Protein AF-A0A6B2QU53-F1 (afdb_monomer)

Organism: Acinetobacter baumannii (NCBI:txid470)

Nearest PDB structures (foldseek):
  7e17-assembly1_A  TM=1.920E-01  e=4.578E+00  Homo sapiens

Sequence (243 aa):
MIKIIYKQDPLSEDKTIEHAETLGQWLTSKYDHMPEHVRIFHTISNMDHAEISFANEVTPKNAYELKQLDFLPGTFIVIENPKGIDPITLAWIAVASIVMGVAVALLMPVPSITQTNQNNNQSSSANNELSNRENKTRVNGRIADIYGAAHDTPDLITVPYKVYENNVEVEHVVGCIGRGHYKINGAYDGETNIVDIAGASVEVFRPGVDIVSGEPYFSLGTEITTPPLTVQHQTSVNGQVLR

Radius of gyration: 40.59 Å; Cα contacts (8 Å, |Δi|>4): 287; chains: 1; bounding box: 73×46×100 Å

Mean predicted aligned error: 19.65 Å

Solvent-accessible surface area (backbone atoms only — not comparable to full-atom values): 15893 Å² total; per-residue (Å²): 114,33,43,35,42,38,24,59,37,92,84,51,88,66,68,48,80,46,75,35,79,34,59,52,60,52,49,60,74,76,35,98,62,89,58,91,55,52,46,31,32,55,40,78,55,86,58,96,78,70,85,86,46,85,90,32,55,64,58,60,89,46,77,66,52,38,58,58,52,49,74,60,76,38,26,36,36,40,31,40,47,72,78,71,76,51,68,68,60,50,49,50,52,55,50,51,52,52,53,51,53,50,49,50,66,71,70,46,83,73,77,81,71,72,81,67,85,74,66,87,62,85,83,62,56,54,88,72,47,94,64,84,70,53,95,58,62,55,86,95,50,88,74,47,78,81,81,85,90,78,93,80,81,49,49,31,73,39,66,68,47,75,48,73,57,93,90,38,83,43,77,50,79,53,61,44,79,45,66,71,90,80,86,84,88,78,61,59,61,88,91,43,48,35,86,78,39,89,91,39,58,50,74,42,65,54,83,92,52,52,90,78,84,46,76,60,82,44,74,46,66,63,88,82,87,74,68,92,66,86,70,76,92,75,76,87,76,77,85,72,76,90,126

pLDDT: mean 77.94, std 15.05, range [37.75, 96.31]

Foldseek 3Di:
DEWEWEEQAPPDPDTDIDDDLFPLVVCVVPDVDDDPQKWKFDDQDQDPDDDDDPVGTQRDPDPVSRVVRRPDHYYMYIYRYPDDQDVVNVVVVVVVVVVVVVCCVVPDDDPPPPPPVPPPPLPDDLCRDPPDSDQDANVVHAFDDDDDDDDFDFRFPADWDWDQDPNDIDIDTDGHRGPADDDDPADADPPHGQQVDPPGKDFACGPPADPQPGHGPDMHDDDDNDDDDHDDDDPPPDPDDPD

Secondary structure (DSSP, 8-state):
-EEEEEESSTT-S--EEEEES-HHHHHHHH-SS--TTEEEEEES---SS----GGGB---SSHHHHHHHTT--SEEEEEEPPPPPPHHHHHHHHHHHHHHHHHHHHHS-------------TTS-GGG-SS-------TTPPPP---SS----PEESS--EEEEETTEEEEE--EE--SS-------EETTEEGGGSTT--EEE--TT--TTTSPPSEEESS---SPP--------S------

Structure (mmCIF, N/CA/C/O backbone):
data_AF-A0A6B2QU53-F1
#
_entry.id   AF-A0A6B2QU53-F1
#
loop_
_atom_site.group_PDB
_atom_site.id
_atom_site.type_symbol
_atom_site.label_atom_id
_atom_site.label_alt_id
_atom_site.label_comp_id
_atom_site.label_asym_id
_atom_site.label_entity_id
_atom_site.label_seq_id
_atom_site.pdbx_PDB_ins_code
_atom_site.Cartn_x
_atom_site.Cartn_y
_atom_site.Cartn_z
_atom_site.occupancy
_atom_site.B_iso_or_equiv
_atom_site.auth_seq_id
_atom_site.auth_comp_id
_atom_site.auth_asym_id
_atom_site.auth_atom_id
_atom_site.pdbx_PDB_model_num
ATOM 1 N N . MET A 1 1 ? 32.072 19.126 -66.327 1.00 77.12 1 MET A N 1
ATOM 2 C CA . MET A 1 1 ? 31.981 19.418 -64.885 1.00 77.12 1 MET A CA 1
ATOM 3 C C . MET A 1 1 ? 31.252 18.273 -64.221 1.00 77.12 1 MET A C 1
ATOM 5 O O . MET A 1 1 ? 30.188 17.894 -64.701 1.00 77.12 1 MET A O 1
ATOM 9 N N . ILE A 1 2 ? 31.862 17.700 -63.191 1.00 85.38 2 ILE A N 1
ATOM 10 C CA . ILE A 1 2 ? 31.278 16.660 -62.344 1.00 85.38 2 ILE A CA 1
ATOM 11 C C . ILE A 1 2 ? 30.509 17.303 -61.189 1.00 85.38 2 ILE A C 1
ATOM 13 O O . ILE A 1 2 ? 30.809 18.430 -60.784 1.00 85.38 2 ILE A O 1
ATOM 17 N N . LYS A 1 3 ? 29.530 16.575 -60.653 1.00 88.12 3 LYS A N 1
ATOM 18 C CA . LYS A 1 3 ? 28.777 16.976 -59.463 1.00 88.12 3 LYS A CA 1
ATOM 19 C C . LYS A 1 3 ? 29.378 16.299 -58.235 1.00 88.12 3 LYS A C 1
ATOM 21 O O . LYS A 1 3 ? 29.646 15.101 -58.269 1.00 88.12 3 LYS A O 1
ATOM 26 N N . ILE A 1 4 ? 29.563 17.048 -57.155 1.00 88.00 4 ILE A N 1
ATOM 27 C CA . ILE A 1 4 ? 30.101 16.544 -55.891 1.00 88.00 4 ILE A CA 1
ATOM 28 C C . ILE A 1 4 ? 29.075 16.799 -54.791 1.00 88.00 4 ILE A C 1
ATOM 30 O O . ILE A 1 4 ? 28.657 17.932 -54.576 1.00 88.00 4 ILE A O 1
ATOM 34 N N . ILE A 1 5 ? 28.655 15.740 -54.103 1.00 87.62 5 ILE A N 1
ATOM 35 C CA . ILE A 1 5 ? 27.792 15.804 -52.924 1.00 87.62 5 ILE A CA 1
ATOM 36 C C . ILE A 1 5 ? 28.674 15.561 -51.702 1.00 87.62 5 ILE A C 1
ATOM 38 O O . ILE A 1 5 ? 29.143 14.448 -51.483 1.00 87.62 5 ILE A O 1
ATOM 42 N N . TYR A 1 6 ? 28.905 16.599 -50.910 1.00 86.75 6 TYR A N 1
ATOM 43 C CA . TYR A 1 6 ? 29.713 16.538 -49.699 1.00 86.75 6 TYR A CA 1
ATOM 44 C C . TYR A 1 6 ? 28.832 16.393 -48.453 1.00 86.75 6 TYR A C 1
ATOM 46 O O . TYR A 1 6 ? 27.878 17.156 -48.277 1.00 86.75 6 TYR A O 1
ATOM 54 N N . LYS A 1 7 ? 29.164 15.430 -47.583 1.00 84.44 7 LYS A N 1
ATOM 55 C CA . LYS A 1 7 ? 28.469 15.152 -46.315 1.00 84.44 7 LYS A CA 1
ATOM 56 C C . LYS A 1 7 ? 29.469 14.952 -45.170 1.00 84.44 7 LYS A C 1
ATOM 58 O O . LYS A 1 7 ? 30.498 14.310 -45.358 1.00 84.44 7 LYS A O 1
ATOM 63 N N . GLN A 1 8 ? 29.134 15.449 -43.979 1.00 79.31 8 GLN A N 1
ATOM 64 C CA . GLN A 1 8 ? 29.905 15.214 -42.740 1.00 79.31 8 GLN A CA 1
ATOM 65 C C . GLN A 1 8 ? 29.523 13.906 -42.023 1.00 79.31 8 GLN A C 1
ATOM 67 O O . GLN A 1 8 ? 30.196 13.462 -41.103 1.00 79.31 8 GLN A O 1
ATOM 72 N N . ASP A 1 9 ? 28.407 13.294 -42.410 1.00 73.62 9 ASP A N 1
ATOM 73 C CA . ASP A 1 9 ? 27.936 12.029 -41.851 1.00 73.62 9 ASP A CA 1
ATOM 74 C C . ASP A 1 9 ? 27.126 11.309 -42.945 1.00 73.62 9 ASP A C 1
ATOM 76 O O . ASP A 1 9 ? 26.314 11.957 -43.625 1.00 73.62 9 ASP A O 1
ATOM 80 N N . PRO A 1 10 ? 27.332 9.995 -43.170 1.00 67.94 10 PRO A N 1
ATOM 81 C CA . PRO A 1 10 ? 26.535 9.224 -44.123 1.00 67.94 10 PRO A CA 1
ATOM 82 C C . PRO A 1 10 ? 25.020 9.326 -43.881 1.00 67.94 10 PRO A C 1
ATOM 84 O O . PRO A 1 10 ? 24.263 9.343 -44.856 1.00 67.94 10 PRO A O 1
ATOM 87 N N . LEU A 1 11 ? 24.585 9.458 -42.626 1.00 70.56 11 LEU A N 1
ATOM 88 C CA . LEU A 1 11 ? 23.183 9.530 -42.209 1.00 70.56 11 LEU A CA 1
ATOM 89 C C . LEU A 1 11 ? 22.641 10.961 -42.094 1.00 70.56 11 LEU A C 1
ATOM 91 O O . LEU A 1 11 ? 21.429 11.122 -41.983 1.00 70.56 11 LEU A O 1
ATOM 95 N N . SER A 1 12 ? 23.493 11.991 -42.151 1.00 68.31 12 SER A N 1
ATOM 96 C CA . SER A 1 12 ? 23.020 13.379 -42.061 1.00 68.31 12 SER A CA 1
ATOM 97 C C . SER A 1 12 ? 22.170 13.760 -43.277 1.00 68.31 12 SER A C 1
ATOM 99 O O . SER A 1 12 ? 22.469 13.372 -44.410 1.00 68.31 12 SER A O 1
ATOM 101 N N . GLU A 1 13 ? 21.098 14.517 -43.055 1.00 71.50 13 GLU A N 1
ATOM 102 C CA . GLU A 1 13 ? 20.295 15.103 -44.134 1.00 71.50 13 GLU A CA 1
ATOM 103 C C . GLU A 1 13 ? 21.000 16.310 -44.774 1.00 71.50 13 GLU A C 1
ATOM 105 O O . GLU A 1 13 ? 20.767 16.613 -45.949 1.00 71.50 13 GLU A O 1
ATOM 110 N N . ASP A 1 14 ? 21.928 16.933 -44.042 1.00 78.56 14 ASP A N 1
ATOM 111 C CA . ASP A 1 14 ? 22.695 18.081 -44.504 1.00 78.56 14 ASP A CA 1
ATOM 112 C C . ASP A 1 14 ? 23.741 17.656 -45.541 1.00 78.56 14 ASP A C 1
ATOM 114 O O . ASP A 1 14 ? 24.600 16.796 -45.307 1.00 78.56 14 ASP A O 1
ATOM 118 N N . LYS A 1 15 ? 23.672 18.284 -46.718 1.00 81.69 15 LYS A N 1
ATOM 119 C CA . LYS A 1 15 ? 24.597 18.055 -47.831 1.00 81.69 15 LYS A CA 1
ATOM 120 C C . LYS A 1 15 ? 24.942 19.358 -48.534 1.00 81.69 15 LYS A C 1
ATOM 122 O O . LYS A 1 15 ? 24.072 20.191 -48.782 1.00 81.69 15 LYS A O 1
ATOM 127 N N . THR A 1 16 ? 26.199 19.482 -48.935 1.00 86.56 16 THR A N 1
ATOM 128 C CA . THR A 1 16 ? 26.659 20.567 -49.805 1.00 86.56 16 THR A CA 1
ATOM 129 C C . THR A 1 16 ? 26.848 20.016 -51.209 1.00 86.56 16 THR A C 1
ATOM 131 O O . THR A 1 16 ? 27.461 18.964 -51.383 1.00 86.56 16 THR A O 1
ATOM 134 N N . ILE A 1 17 ? 26.308 20.702 -52.215 1.00 86.81 17 ILE A N 1
ATOM 135 C CA . ILE A 1 17 ? 26.467 20.315 -53.619 1.00 86.81 17 ILE A CA 1
ATOM 136 C C . ILE A 1 17 ? 27.442 21.286 -54.280 1.00 86.81 17 ILE A C 1
ATOM 138 O O . ILE A 1 17 ? 27.180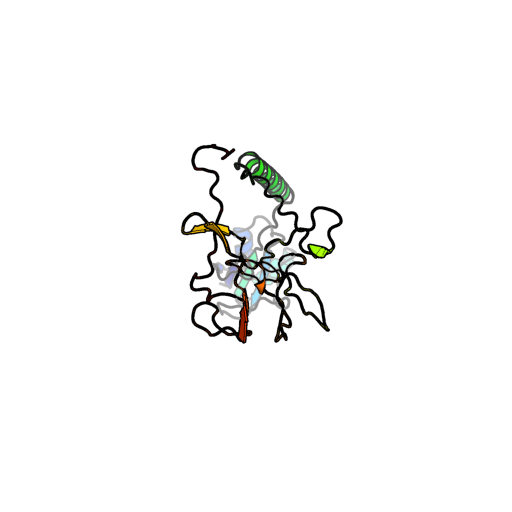 22.483 -54.357 1.00 86.81 17 ILE A O 1
ATOM 142 N N . GLU A 1 18 ? 28.546 20.754 -54.786 1.00 89.25 18 GLU A N 1
ATOM 143 C CA . GLU A 1 18 ? 29.626 21.495 -55.434 1.00 89.25 18 GLU A CA 1
ATOM 144 C C . GLU A 1 18 ? 29.858 20.956 -56.851 1.00 89.25 18 GLU A C 1
ATOM 146 O O . GLU A 1 18 ? 29.410 19.862 -57.199 1.00 89.25 18 GLU A O 1
ATOM 151 N N . HIS A 1 19 ? 30.486 21.755 -57.711 1.00 88.19 19 HIS A N 1
ATOM 152 C CA . HIS A 1 19 ? 30.777 21.384 -59.097 1.00 88.19 19 HIS A CA 1
ATOM 153 C C . HIS A 1 19 ? 32.260 21.622 -59.366 1.00 88.19 19 HIS A C 1
ATOM 155 O O . HIS A 1 19 ? 32.789 22.675 -59.016 1.00 88.19 19 HIS A O 1
ATOM 161 N N . ALA A 1 20 ? 32.919 20.649 -59.989 1.00 86.69 20 ALA A N 1
ATOM 162 C CA . ALA A 1 20 ? 34.350 20.708 -60.281 1.00 86.69 20 ALA A CA 1
ATOM 163 C C . ALA A 1 20 ? 34.651 20.202 -61.696 1.00 86.69 20 ALA A C 1
ATOM 165 O O . ALA A 1 20 ? 33.832 19.513 -62.316 1.00 86.69 20 ALA A O 1
ATOM 166 N N . GLU A 1 21 ? 35.822 20.544 -62.233 1.00 86.38 21 GLU A N 1
ATOM 167 C CA . GLU A 1 21 ? 36.291 19.969 -63.499 1.00 86.38 21 GLU A CA 1
ATOM 168 C C . GLU A 1 21 ? 36.684 18.505 -63.310 1.00 86.38 21 GLU A C 1
ATOM 170 O O . GLU A 1 21 ? 36.212 17.655 -64.066 1.00 86.38 21 GLU A O 1
ATOM 175 N N . THR A 1 22 ? 37.454 18.215 -62.257 1.00 86.81 22 THR A N 1
ATOM 176 C CA . THR A 1 22 ? 37.848 16.860 -61.862 1.00 86.81 22 THR A CA 1
ATOM 177 C C . THR A 1 22 ? 37.744 16.654 -60.351 1.00 86.81 22 THR A C 1
ATOM 179 O O . THR A 1 22 ? 37.766 17.612 -59.570 1.00 86.81 22 THR A O 1
ATOM 182 N N . LEU A 1 23 ? 37.627 15.392 -59.922 1.00 85.25 23 LEU A N 1
ATOM 183 C CA . LEU A 1 23 ? 37.576 15.051 -58.499 1.00 85.25 23 LEU A CA 1
ATOM 184 C C . LEU A 1 23 ? 38.929 15.322 -57.835 1.00 85.25 23 LEU A C 1
ATOM 186 O O . LEU A 1 23 ? 38.967 15.833 -56.717 1.00 85.25 23 LEU A O 1
ATOM 190 N N . GLY A 1 24 ? 40.032 15.023 -58.531 1.00 83.88 24 GLY A N 1
ATOM 191 C CA . GLY A 1 24 ? 41.381 15.284 -58.043 1.00 83.88 24 GLY A CA 1
ATOM 192 C C . GLY A 1 24 ? 41.611 16.752 -57.708 1.00 83.88 24 GLY A C 1
ATOM 193 O O . GLY A 1 24 ? 42.064 17.058 -56.608 1.00 83.88 24 GLY A O 1
ATOM 194 N N . GLN A 1 25 ? 41.222 17.669 -58.600 1.00 85.88 25 GLN A N 1
ATOM 195 C CA . GLN A 1 25 ? 41.356 19.106 -58.351 1.00 85.88 25 GLN A CA 1
ATOM 196 C C . GLN A 1 25 ? 40.559 19.542 -57.117 1.00 85.88 25 GLN A C 1
ATOM 198 O O . GLN A 1 25 ? 41.063 20.303 -56.292 1.00 85.88 25 GLN A O 1
ATOM 203 N N . TRP A 1 26 ? 39.328 19.043 -56.977 1.00 89.38 26 TRP A N 1
ATOM 204 C CA . TRP A 1 26 ? 38.481 19.363 -55.833 1.00 89.38 26 TRP A CA 1
ATOM 205 C C . TRP A 1 26 ? 39.090 18.864 -54.516 1.00 89.38 26 TRP A C 1
ATOM 207 O O . TRP A 1 26 ? 39.213 19.636 -53.566 1.00 89.38 26 TRP A O 1
ATOM 217 N N . LEU A 1 27 ? 39.559 17.613 -54.471 1.00 85.69 27 LEU A N 1
ATOM 218 C CA . LEU A 1 27 ? 40.203 17.043 -53.284 1.00 85.69 27 LEU A CA 1
ATOM 219 C C . LEU A 1 27 ? 41.477 17.802 -52.899 1.00 85.69 27 LEU A C 1
ATOM 221 O O . LEU A 1 27 ? 41.638 18.147 -51.732 1.00 85.69 27 LEU A O 1
ATOM 225 N N . THR A 1 28 ? 42.342 18.120 -53.868 1.00 83.56 28 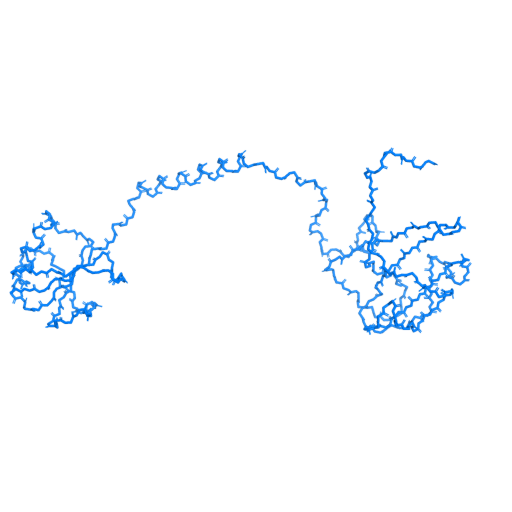THR A N 1
ATOM 226 C CA . THR A 1 28 ? 43.579 18.884 -53.627 1.00 83.56 28 THR A CA 1
ATOM 227 C C . THR A 1 28 ? 43.303 20.320 -53.186 1.00 83.56 28 THR A C 1
ATOM 229 O O . THR A 1 28 ? 44.113 20.902 -52.474 1.00 83.56 28 THR A O 1
ATOM 232 N N . SER A 1 29 ? 42.160 20.903 -53.562 1.00 86.31 29 SER A N 1
ATOM 233 C CA . SER A 1 29 ? 41.773 22.230 -53.067 1.00 86.31 29 SER A CA 1
ATOM 234 C C . SER A 1 29 ? 41.330 22.226 -51.599 1.00 86.31 29 SER A C 1
ATOM 236 O O . SER A 1 29 ? 41.419 23.255 -50.933 1.00 86.31 29 SER A O 1
ATOM 238 N N . LYS A 1 30 ? 40.846 21.079 -51.099 1.00 84.31 30 LYS A N 1
ATOM 239 C CA . LYS A 1 30 ? 40.224 20.949 -49.775 1.00 84.31 30 LYS A CA 1
ATOM 240 C C . LYS A 1 30 ? 41.137 20.312 -48.729 1.00 84.31 30 LYS A C 1
ATOM 242 O O . LYS A 1 30 ? 41.006 20.623 -47.547 1.00 84.31 30 LYS A O 1
ATOM 247 N N . TYR A 1 31 ? 42.048 19.436 -49.147 1.00 82.56 31 TYR A N 1
ATOM 248 C CA . TYR A 1 31 ? 42.921 18.687 -48.252 1.00 82.56 31 TYR A CA 1
ATOM 249 C C . TYR A 1 31 ? 44.372 18.707 -48.744 1.00 82.56 31 TYR A C 1
ATOM 251 O O . TYR A 1 31 ? 44.644 18.390 -49.901 1.00 82.56 31 TYR A O 1
ATOM 259 N N . ASP A 1 32 ? 45.311 18.988 -47.835 1.00 80.12 32 ASP A N 1
ATOM 260 C CA . ASP A 1 32 ? 46.752 18.895 -48.119 1.00 80.12 32 ASP A CA 1
ATOM 261 C C . ASP A 1 32 ? 47.192 17.440 -48.373 1.00 80.12 32 ASP A C 1
ATOM 263 O O . ASP A 1 32 ? 48.104 17.179 -49.154 1.00 80.12 32 ASP A O 1
ATOM 267 N N . HIS A 1 33 ? 46.536 16.485 -47.704 1.00 78.56 33 HIS A N 1
ATOM 268 C CA . HIS A 1 33 ? 46.718 15.038 -47.848 1.00 78.56 33 HIS A CA 1
ATOM 269 C C . HIS A 1 33 ? 45.365 14.336 -47.688 1.00 78.56 33 HIS A C 1
ATOM 271 O O . HIS A 1 33 ? 44.500 14.833 -46.969 1.00 78.56 33 HIS A O 1
ATOM 277 N N . MET A 1 34 ? 45.186 13.171 -48.319 1.00 77.12 34 MET A N 1
ATOM 278 C CA . MET A 1 34 ? 43.933 12.412 -48.240 1.00 77.12 34 MET A CA 1
ATOM 279 C C . MET A 1 34 ? 43.639 11.997 -46.786 1.00 77.12 34 MET A C 1
ATOM 281 O O . MET A 1 34 ? 44.439 11.255 -46.210 1.00 77.12 34 MET A O 1
ATOM 285 N N . PRO A 1 35 ? 42.524 12.441 -46.178 1.00 78.00 35 PRO A N 1
ATOM 286 C CA . PRO A 1 35 ? 42.205 12.060 -44.808 1.00 78.00 35 PRO A CA 1
ATOM 287 C C . PRO A 1 35 ? 41.739 10.600 -44.728 1.00 78.00 35 PRO A C 1
ATOM 289 O O . PRO A 1 35 ? 40.936 10.159 -45.547 1.00 78.00 35 PRO A O 1
ATOM 292 N N . GLU A 1 36 ? 42.185 9.860 -43.707 1.00 78.38 36 GLU A N 1
ATOM 293 C CA . GLU A 1 36 ? 41.834 8.437 -43.517 1.00 78.38 36 GLU A CA 1
ATOM 294 C C . GLU A 1 36 ? 40.333 8.201 -43.282 1.00 78.38 36 GLU A C 1
ATOM 296 O O . GLU A 1 36 ? 39.813 7.118 -43.541 1.00 78.38 36 GLU A O 1
ATOM 301 N N . HIS A 1 37 ? 39.623 9.218 -42.794 1.00 80.44 37 HIS A N 1
ATOM 302 C CA . HIS A 1 37 ? 38.200 9.162 -42.458 1.00 80.44 37 HIS A CA 1
ATOM 303 C C . HIS A 1 37 ? 37.274 9.616 -43.597 1.00 80.44 37 HIS A C 1
ATOM 305 O O . HIS A 1 37 ? 36.054 9.661 -43.403 1.00 80.44 37 HIS A O 1
ATOM 311 N N . VAL A 1 38 ? 37.829 9.929 -44.775 1.00 85.38 38 VAL A N 1
ATOM 312 C CA . VAL A 1 38 ? 37.065 10.285 -45.977 1.00 85.38 38 VAL A CA 1
ATOM 313 C C . VAL A 1 38 ? 36.784 9.045 -46.820 1.00 85.38 38 VAL A C 1
ATOM 315 O O . VAL A 1 38 ? 37.691 8.292 -47.169 1.00 85.38 38 VAL A O 1
ATOM 318 N N . ARG A 1 39 ? 35.519 8.860 -47.201 1.00 85.88 39 ARG A N 1
ATOM 319 C CA . ARG A 1 39 ? 35.092 7.830 -48.156 1.00 85.88 39 ARG A CA 1
ATOM 320 C C . ARG A 1 39 ? 34.421 8.472 -49.358 1.00 85.88 39 ARG A C 1
ATOM 322 O O . ARG A 1 39 ? 33.627 9.400 -49.201 1.00 85.88 39 ARG A O 1
ATOM 329 N N . ILE A 1 40 ? 34.740 7.976 -50.549 1.00 88.62 40 ILE A N 1
ATOM 330 C CA . ILE A 1 40 ? 34.234 8.505 -51.815 1.00 88.62 40 ILE A CA 1
ATOM 331 C C . ILE A 1 40 ? 33.433 7.428 -52.526 1.00 88.62 40 ILE A C 1
ATOM 333 O O . ILE A 1 40 ? 33.901 6.306 -52.694 1.00 88.62 40 ILE A O 1
ATOM 337 N N . PHE A 1 41 ? 32.243 7.792 -52.985 1.00 87.81 41 PHE A N 1
ATOM 338 C CA . PHE A 1 41 ? 31.362 6.925 -53.754 1.00 87.81 41 PHE A CA 1
ATOM 339 C C . PHE A 1 41 ? 31.080 7.557 -55.110 1.00 87.81 41 PHE A C 1
ATOM 341 O O . PHE A 1 41 ? 30.969 8.778 -55.215 1.00 87.8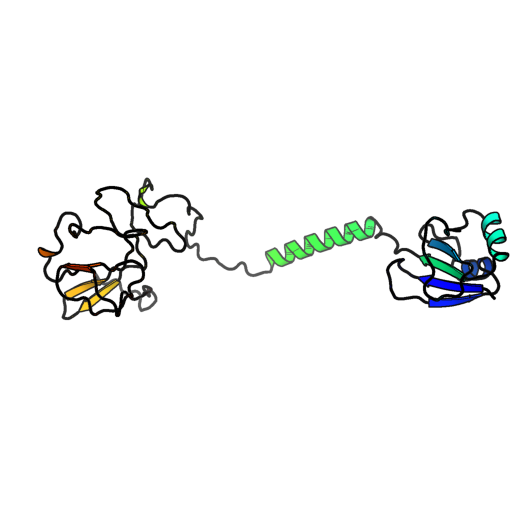1 41 PHE A O 1
ATOM 348 N N . HIS A 1 42 ? 30.954 6.739 -56.148 1.00 87.19 42 HIS A N 1
ATOM 349 C CA . HIS A 1 42 ? 30.663 7.199 -57.503 1.00 87.19 42 HIS A CA 1
ATOM 350 C C . HIS A 1 42 ? 29.331 6.644 -57.989 1.00 87.19 42 HIS A C 1
ATOM 352 O O . HIS A 1 42 ? 29.007 5.477 -57.786 1.00 87.19 42 HIS A O 1
ATOM 358 N N . THR A 1 43 ? 28.548 7.495 -58.646 1.00 81.69 43 THR A N 1
ATOM 359 C CA . THR A 1 43 ? 27.336 7.082 -59.343 1.00 81.69 43 THR A CA 1
ATOM 360 C C . THR A 1 43 ? 27.228 7.774 -60.695 1.00 81.69 43 THR A C 1
ATOM 362 O O . THR A 1 43 ? 27.583 8.940 -60.866 1.00 81.69 43 THR A O 1
ATOM 365 N N . ILE A 1 44 ? 26.677 7.052 -61.667 1.00 76.88 44 ILE A N 1
ATOM 366 C CA . ILE A 1 44 ? 26.385 7.575 -63.008 1.00 76.88 44 ILE A CA 1
ATOM 367 C C . ILE A 1 44 ? 25.106 8.442 -62.982 1.00 76.88 44 ILE A C 1
ATOM 369 O O . ILE A 1 44 ? 24.853 9.219 -63.900 1.00 76.88 44 ILE A O 1
ATOM 373 N N . SER A 1 45 ? 24.297 8.342 -61.919 1.00 73.00 45 SER A N 1
ATOM 374 C CA . SER A 1 45 ? 23.074 9.132 -61.749 1.00 73.00 45 SER A CA 1
ATOM 375 C C . SER A 1 45 ? 23.371 10.582 -61.343 1.00 73.00 45 SER A C 1
ATOM 377 O O . SER A 1 45 ? 24.285 10.859 -60.569 1.00 73.00 45 SER A O 1
ATOM 379 N N . ASN A 1 46 ? 22.542 11.519 -61.813 1.00 69.12 46 ASN A N 1
ATOM 380 C CA . ASN A 1 46 ? 22.573 12.929 -61.394 1.00 69.12 46 ASN A CA 1
ATOM 381 C C . ASN A 1 46 ? 21.600 13.245 -60.243 1.00 69.12 46 ASN A C 1
ATOM 383 O O . ASN A 1 46 ? 21.433 14.413 -59.878 1.00 69.12 46 ASN A O 1
ATOM 387 N N . MET A 1 47 ? 20.948 12.226 -59.676 1.00 68.00 47 MET A N 1
ATOM 388 C CA . MET A 1 47 ? 19.997 12.388 -58.576 1.00 68.00 47 MET A CA 1
ATOM 389 C C . MET A 1 47 ? 20.659 12.966 -57.319 1.00 68.00 47 MET A C 1
ATOM 391 O O . MET A 1 47 ? 21.806 12.666 -56.999 1.00 68.00 47 MET A O 1
ATOM 395 N N . ASP A 1 48 ? 19.904 13.773 -56.573 1.00 62.66 48 ASP A N 1
ATOM 396 C CA . ASP A 1 48 ? 20.345 14.354 -55.295 1.00 62.66 48 ASP A CA 1
ATOM 397 C C . ASP A 1 48 ? 20.377 13.336 -54.144 1.00 62.66 48 ASP A C 1
ATOM 399 O O . ASP A 1 48 ? 20.898 13.633 -53.065 1.00 62.66 48 ASP A O 1
ATOM 403 N N . HIS A 1 49 ? 19.808 12.152 -54.370 1.00 60.69 49 HIS A N 1
ATOM 404 C CA . HIS A 1 49 ? 19.792 11.012 -53.463 1.00 60.69 49 HIS A CA 1
ATOM 405 C C . HIS A 1 49 ? 20.516 9.866 -54.163 1.00 60.69 49 HIS A C 1
ATOM 407 O O . HIS A 1 49 ? 19.919 9.101 -54.916 1.00 60.69 49 HIS A O 1
ATOM 413 N N . ALA A 1 50 ? 21.831 9.821 -53.995 1.00 59.09 50 ALA A N 1
ATOM 414 C CA . ALA A 1 50 ? 22.666 8.806 -54.608 1.00 59.09 50 ALA A CA 1
ATOM 415 C C . ALA A 1 50 ? 22.905 7.648 -53.627 1.00 59.09 50 ALA A C 1
ATOM 417 O O . ALA A 1 50 ? 23.065 7.859 -52.424 1.00 59.09 50 ALA A O 1
ATOM 418 N N . GLU A 1 51 ? 22.887 6.421 -54.146 1.00 62.88 51 GLU A N 1
ATOM 419 C CA . GLU A 1 51 ? 23.009 5.195 -53.358 1.00 62.88 51 GLU A CA 1
ATOM 420 C C . GLU A 1 51 ? 24.435 5.038 -52.810 1.00 62.88 51 GLU A C 1
ATOM 422 O O . GLU A 1 51 ? 25.395 4.854 -53.563 1.00 62.88 51 GLU A O 1
ATOM 427 N N . ILE A 1 52 ? 24.569 5.108 -51.484 1.00 68.81 52 ILE A N 1
ATOM 428 C CA . ILE A 1 52 ? 25.817 4.815 -50.777 1.00 68.81 52 ILE A CA 1
ATOM 429 C C . ILE A 1 52 ? 25.849 3.306 -50.531 1.00 68.81 52 ILE A C 1
ATOM 431 O O . ILE A 1 52 ? 25.092 2.782 -49.717 1.00 68.81 52 ILE A O 1
ATOM 435 N N . SER A 1 53 ? 26.728 2.604 -51.240 1.00 66.69 53 SER A N 1
ATOM 436 C CA . SER A 1 53 ? 26.911 1.157 -51.120 1.00 66.69 53 SER A CA 1
ATOM 437 C C . SER A 1 53 ? 28.388 0.807 -51.247 1.00 66.69 53 SER A C 1
ATOM 439 O O . SER A 1 53 ? 29.132 1.494 -51.947 1.00 66.69 53 SER A O 1
ATOM 441 N N . PHE A 1 54 ? 28.811 -0.292 -50.615 1.00 68.31 54 PHE A N 1
ATOM 442 C CA . PHE A 1 54 ? 30.164 -0.837 -50.773 1.00 68.31 54 PHE A CA 1
ATOM 443 C C . PHE A 1 54 ? 30.516 -1.117 -52.239 1.00 68.31 54 PHE A C 1
ATOM 445 O O . PHE A 1 54 ? 31.677 -1.015 -52.614 1.00 68.31 54 PHE A O 1
ATOM 452 N N . ALA A 1 55 ? 29.522 -1.437 -53.07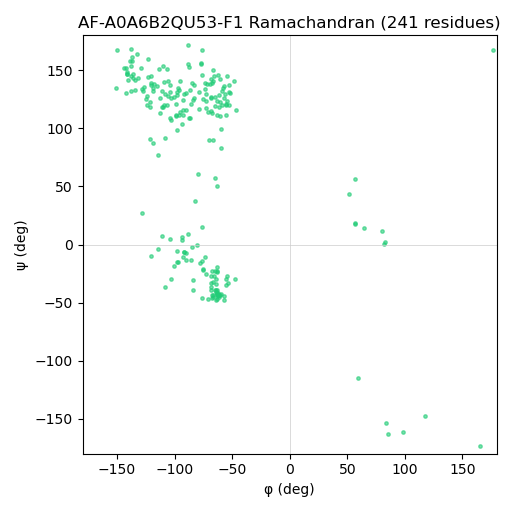4 1.00 69.56 55 ALA A N 1
ATOM 453 C CA . ALA A 1 55 ? 29.729 -1.701 -54.497 1.00 69.56 55 ALA A CA 1
ATOM 454 C C . ALA A 1 55 ? 30.158 -0.456 -55.296 1.00 69.56 55 ALA A C 1
ATOM 456 O O . ALA A 1 55 ? 30.769 -0.595 -56.352 1.00 69.56 55 ALA A O 1
ATOM 457 N N . ASN A 1 56 ? 29.856 0.741 -54.784 1.00 80.50 56 ASN A N 1
ATOM 458 C CA . ASN A 1 56 ? 30.069 2.016 -55.470 1.00 80.50 56 ASN A CA 1
ATOM 459 C C . ASN A 1 56 ? 31.172 2.855 -54.809 1.00 80.50 56 ASN A C 1
ATOM 461 O O . ASN A 1 56 ? 31.340 4.027 -55.145 1.00 80.50 56 ASN A O 1
ATOM 465 N N . GLU A 1 57 ? 31.893 2.294 -53.834 1.00 84.38 57 GLU A N 1
ATOM 466 C CA . GLU A 1 57 ? 33.003 2.978 -53.180 1.00 84.38 57 GLU A CA 1
ATOM 467 C C . GLU A 1 57 ? 34.229 3.002 -54.093 1.00 84.38 57 GLU A C 1
ATOM 469 O O . GLU A 1 57 ? 34.720 1.970 -54.544 1.00 84.38 57 GLU A O 1
ATOM 474 N N . VAL A 1 58 ? 34.747 4.203 -54.325 1.00 85.44 58 VAL A N 1
ATOM 475 C CA . VAL A 1 58 ? 35.902 4.472 -55.184 1.00 85.44 58 VAL A CA 1
ATOM 476 C C . VAL A 1 58 ? 36.959 5.308 -54.461 1.00 85.44 58 VAL A C 1
ATOM 478 O O . VAL A 1 58 ? 37.697 6.055 -55.093 1.00 85.44 58 VAL A O 1
ATOM 481 N N . THR A 1 59 ? 37.028 5.219 -53.128 1.00 87.31 59 THR A N 1
ATOM 482 C CA . THR A 1 59 ? 38.014 5.939 -52.307 1.00 87.31 59 THR A CA 1
ATOM 483 C C . THR A 1 59 ? 39.444 5.622 -52.786 1.00 87.31 59 THR A C 1
ATOM 485 O O . THR A 1 59 ? 39.888 4.481 -52.622 1.00 87.31 59 THR A O 1
ATOM 488 N N . PRO A 1 60 ? 40.178 6.588 -53.374 1.00 84.38 60 PRO A N 1
ATOM 489 C CA . PRO A 1 60 ? 41.481 6.326 -53.974 1.00 84.38 60 PRO A CA 1
ATOM 490 C C . PRO A 1 60 ? 42.542 6.102 -52.894 1.00 84.38 60 PRO A C 1
ATOM 492 O O . PRO A 1 60 ? 42.657 6.884 -51.951 1.00 84.38 60 PRO A O 1
ATOM 495 N N . LYS A 1 61 ? 43.358 5.058 -53.051 1.00 81.56 61 LYS A N 1
ATOM 496 C CA . LYS A 1 61 ? 44.435 4.703 -52.108 1.00 81.56 61 LYS A CA 1
ATOM 497 C C . LYS A 1 61 ? 45.807 5.217 -52.530 1.00 81.56 61 LYS A C 1
ATOM 499 O O . LYS A 1 61 ? 46.748 5.202 -51.742 1.00 81.56 61 LYS A O 1
ATOM 504 N N . ASN A 1 62 ? 45.951 5.633 -53.783 1.00 80.94 62 ASN A N 1
ATOM 505 C CA . ASN A 1 62 ? 47.197 6.149 -54.334 1.00 80.94 62 ASN A CA 1
ATOM 506 C C . ASN A 1 62 ? 46.922 7.178 -55.444 1.00 80.94 62 ASN A C 1
ATOM 508 O O . ASN A 1 62 ? 45.807 7.305 -55.952 1.00 80.94 62 ASN A O 1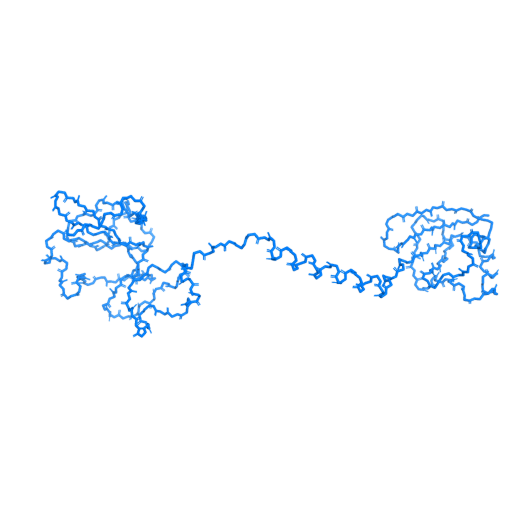
ATOM 512 N N . ALA A 1 63 ? 47.963 7.911 -55.844 1.00 79.50 63 ALA A N 1
ATOM 513 C CA . ALA A 1 63 ? 47.861 8.952 -56.868 1.00 79.50 63 ALA A CA 1
ATOM 514 C C . ALA A 1 63 ? 47.455 8.419 -58.256 1.00 79.50 63 ALA A C 1
ATOM 516 O O . ALA A 1 63 ? 46.961 9.181 -59.084 1.00 79.50 63 ALA A O 1
ATOM 517 N N . TYR A 1 64 ? 47.680 7.131 -58.531 1.00 81.44 64 TYR A N 1
ATOM 518 C CA . TYR A 1 64 ? 47.293 6.511 -59.796 1.00 81.44 64 TYR A CA 1
ATOM 519 C C . TYR A 1 64 ? 45.782 6.252 -59.844 1.00 81.44 64 TYR A C 1
ATOM 521 O O . TYR A 1 64 ? 45.137 6.646 -60.811 1.00 81.44 64 TYR A O 1
ATOM 529 N N . GLU A 1 65 ? 45.210 5.694 -58.777 1.00 80.69 65 GLU A N 1
ATOM 530 C CA . GLU A 1 65 ? 43.762 5.522 -58.612 1.00 80.69 65 GLU A CA 1
ATOM 531 C C . GLU A 1 65 ? 43.035 6.866 -58.648 1.00 80.69 65 GLU A C 1
ATOM 533 O O . GLU A 1 65 ? 42.046 6.994 -59.359 1.00 80.69 65 GLU A O 1
ATOM 538 N N . LEU A 1 66 ? 43.569 7.900 -57.986 1.00 82.31 66 LEU A N 1
ATOM 539 C CA . LEU A 1 66 ? 42.985 9.244 -58.036 1.00 82.31 66 LEU A CA 1
ATOM 540 C C . LEU A 1 66 ? 42.875 9.772 -59.475 1.00 82.31 66 LEU A C 1
ATOM 542 O O . LEU A 1 66 ? 41.826 10.271 -59.871 1.00 82.31 66 LEU A O 1
ATOM 546 N N . LYS A 1 67 ? 43.930 9.599 -60.281 1.00 83.19 67 LYS A N 1
ATOM 547 C CA . LYS A 1 67 ? 43.923 9.996 -61.697 1.00 83.19 67 LYS A CA 1
ATOM 548 C C . LYS A 1 67 ? 42.918 9.207 -62.530 1.00 83.19 67 LYS A C 1
ATOM 550 O O . LYS A 1 67 ? 42.421 9.736 -63.515 1.00 83.19 67 LYS A O 1
ATOM 555 N N . GLN A 1 68 ? 42.623 7.956 -62.178 1.00 82.94 68 GLN A N 1
ATOM 556 C CA . GLN A 1 68 ? 41.599 7.181 -62.883 1.00 82.94 68 GLN A CA 1
ATOM 557 C C . GLN A 1 68 ? 40.193 7.745 -62.644 1.00 82.94 68 GLN A C 1
ATOM 559 O O . GLN A 1 68 ? 39.368 7.715 -63.557 1.00 82.94 68 GLN A O 1
ATOM 564 N N . LEU A 1 69 ? 39.934 8.307 -61.459 1.00 83.94 69 LEU A N 1
ATOM 565 C CA . LEU A 1 69 ? 38.637 8.904 -61.124 1.00 83.94 69 LEU A CA 1
ATOM 566 C C . LEU A 1 69 ? 38.348 10.181 -61.915 1.00 83.94 69 LEU A C 1
ATOM 568 O O . LEU A 1 69 ?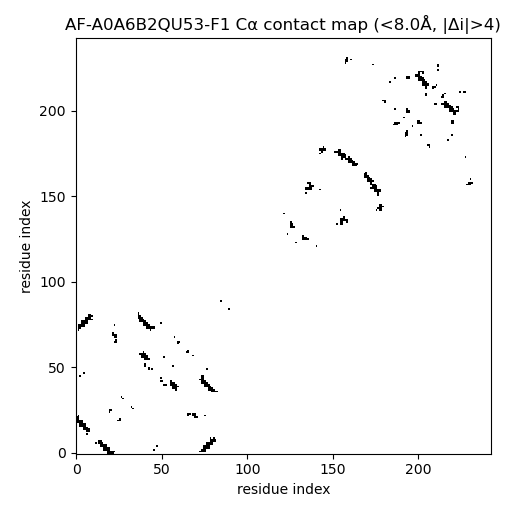 37.186 10.465 -62.191 1.00 83.94 69 LEU A O 1
ATOM 572 N N . ASP A 1 70 ? 39.380 10.911 -62.346 1.00 84.31 70 ASP A N 1
ATOM 573 C CA . ASP A 1 70 ? 39.219 12.123 -63.161 1.00 84.31 70 ASP A CA 1
ATOM 574 C C . ASP A 1 70 ? 38.565 11.844 -64.528 1.00 84.31 70 ASP A C 1
ATOM 576 O O . ASP A 1 70 ? 38.010 12.752 -65.146 1.00 84.31 70 ASP A O 1
ATOM 580 N N . PHE A 1 71 ? 38.588 10.590 -64.995 1.00 82.62 71 PHE A N 1
ATOM 581 C CA . PHE A 1 71 ? 37.955 10.174 -66.249 1.00 82.62 71 PHE A CA 1
ATOM 582 C C . PHE A 1 71 ? 36.513 9.680 -66.077 1.00 82.62 71 PHE A C 1
ATOM 584 O O . PHE A 1 71 ? 35.848 9.402 -67.078 1.00 82.62 71 PHE A O 1
ATOM 591 N N . LEU A 1 72 ? 36.019 9.542 -64.842 1.00 82.88 72 LEU A N 1
ATOM 592 C CA . LEU A 1 72 ? 34.678 9.025 -64.589 1.00 82.88 72 LEU A CA 1
ATOM 593 C C . LEU A 1 72 ? 33.635 10.154 -64.662 1.00 82.88 72 LEU A C 1
ATOM 595 O O . LEU A 1 72 ? 33.696 11.110 -63.885 1.00 82.88 72 LEU A O 1
ATOM 599 N N . PRO A 1 73 ? 32.640 10.057 -65.563 1.00 80.00 73 PRO A N 1
ATOM 600 C CA . PRO A 1 73 ? 31.533 11.002 -65.598 1.00 80.00 73 PRO A CA 1
ATOM 601 C C . PRO A 1 73 ? 30.524 10.699 -64.483 1.00 80.00 73 PRO A C 1
ATOM 603 O O . PRO A 1 73 ? 30.383 9.554 -64.055 1.00 80.00 73 PRO A O 1
ATOM 606 N N . GLY A 1 74 ? 29.760 11.707 -64.062 1.00 83.62 74 GLY A N 1
ATOM 607 C CA . GLY A 1 74 ? 28.642 11.541 -63.129 1.00 83.62 74 GLY A CA 1
ATOM 608 C C . GLY A 1 74 ? 28.829 12.295 -61.816 1.00 83.62 74 GLY A C 1
ATOM 609 O O . GLY A 1 74 ? 29.416 13.382 -61.786 1.00 83.62 74 GLY A O 1
ATOM 610 N N . THR A 1 75 ? 28.283 11.721 -60.745 1.00 86.19 75 THR A N 1
ATOM 611 C CA . THR A 1 75 ? 28.245 12.326 -59.412 1.00 86.19 75 THR A CA 1
ATOM 612 C C . THR A 1 75 ? 29.158 11.571 -58.456 1.00 86.19 75 THR A C 1
ATOM 614 O O . THR A 1 75 ? 29.087 10.345 -58.347 1.00 86.19 75 THR A O 1
ATOM 617 N N . PHE A 1 76 ? 29.975 12.314 -57.716 1.00 88.38 76 PHE A N 1
ATOM 618 C CA . PHE A 1 76 ? 30.761 11.795 -56.604 1.00 88.38 76 PHE A CA 1
ATOM 619 C C . PHE A 1 76 ? 30.129 12.201 -55.278 1.00 88.38 76 PHE A C 1
ATOM 621 O O . PHE A 1 76 ? 29.708 13.341 -55.102 1.00 88.38 76 PHE A O 1
ATOM 628 N N . ILE A 1 77 ? 30.077 11.273 -54.332 1.00 87.00 77 ILE A N 1
ATOM 629 C CA . ILE A 1 77 ? 29.632 11.516 -52.961 1.00 87.00 77 ILE A CA 1
ATOM 630 C C . ILE A 1 77 ? 30.861 11.419 -52.070 1.00 87.00 77 ILE A C 1
ATOM 632 O O . ILE A 1 77 ? 31.499 10.370 -52.026 1.00 87.00 77 ILE A O 1
ATOM 636 N N . VAL A 1 78 ? 31.188 12.492 -51.363 1.00 87.50 78 VAL A N 1
ATOM 637 C CA . VAL A 1 78 ? 32.326 12.546 -50.445 1.00 87.50 78 VAL A CA 1
ATOM 638 C C . VAL A 1 78 ? 31.789 12.627 -49.026 1.00 87.50 78 VAL A C 1
ATOM 640 O O . VAL A 1 78 ? 31.089 13.577 -48.676 1.00 87.50 78 VAL A O 1
ATOM 643 N N . ILE A 1 79 ? 32.109 11.618 -48.223 1.00 84.31 79 ILE A N 1
ATOM 644 C CA . ILE A 1 79 ? 31.673 11.496 -46.835 1.00 84.31 79 ILE A CA 1
ATOM 645 C C . ILE A 1 79 ? 32.894 11.645 -45.940 1.00 84.31 79 ILE A C 1
ATOM 647 O O . ILE A 1 79 ? 33.770 10.782 -45.947 1.00 84.31 79 ILE A O 1
ATOM 651 N N . GLU A 1 80 ? 32.947 12.727 -45.173 1.00 83.31 80 GLU A N 1
ATOM 652 C CA . GLU A 1 80 ? 33.972 12.944 -44.157 1.00 83.3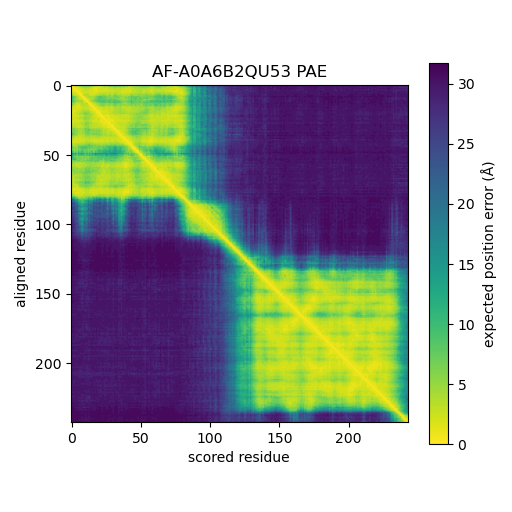1 80 GLU A CA 1
ATOM 653 C C . GLU A 1 80 ? 33.407 12.549 -42.794 1.00 83.31 80 GLU A C 1
ATOM 655 O O . GLU A 1 80 ? 32.691 13.336 -42.191 1.00 83.31 80 GLU A O 1
ATOM 660 N N . ASN A 1 81 ? 33.702 11.339 -42.309 1.00 74.38 81 ASN A N 1
ATOM 661 C CA . ASN A 1 81 ? 33.190 10.901 -41.005 1.00 74.38 81 ASN A CA 1
ATOM 662 C C . ASN A 1 81 ? 33.789 11.755 -39.873 1.00 74.38 81 ASN A C 1
ATOM 664 O O . ASN A 1 81 ? 34.968 12.111 -39.952 1.00 74.38 81 ASN A O 1
ATOM 668 N N . PRO A 1 82 ? 33.041 12.052 -38.792 1.00 63.44 82 PRO A N 1
ATOM 669 C CA . PRO A 1 82 ? 33.593 12.800 -37.671 1.00 63.44 82 PRO A CA 1
ATOM 670 C C . PRO A 1 82 ? 34.829 12.075 -37.135 1.00 63.44 82 PRO A C 1
ATOM 672 O O . PRO A 1 82 ? 34.790 10.868 -36.877 1.00 63.44 82 PRO A O 1
ATOM 675 N N . LYS A 1 83 ? 35.935 12.814 -36.971 1.00 63.94 83 LYS A N 1
ATOM 676 C CA . LYS A 1 83 ? 37.122 12.302 -36.281 1.00 63.94 83 LYS A CA 1
ATOM 677 C C . LYS A 1 83 ? 36.649 11.771 -34.931 1.00 63.94 83 LYS A C 1
ATOM 679 O O . LYS A 1 83 ? 36.058 12.525 -34.156 1.00 63.94 83 LYS A O 1
ATOM 684 N N . GLY A 1 84 ? 36.864 10.481 -34.674 1.00 59.47 84 GLY A N 1
ATOM 685 C CA . GLY A 1 84 ? 36.636 9.920 -33.347 1.00 59.47 84 GLY A CA 1
ATOM 686 C C . GLY A 1 84 ? 37.302 10.821 -32.308 1.00 59.47 84 GLY A C 1
ATOM 687 O O . GLY A 1 84 ? 38.362 11.391 -32.576 1.00 59.47 84 GLY A O 1
ATOM 688 N N . ILE A 1 85 ? 36.649 11.016 -31.162 1.00 60.38 85 ILE A N 1
ATOM 689 C CA . ILE A 1 85 ? 37.194 11.854 -30.090 1.00 60.38 85 ILE A CA 1
ATOM 690 C C . ILE A 1 85 ? 38.579 11.303 -29.746 1.00 60.38 85 ILE A C 1
ATOM 692 O O . ILE A 1 85 ? 38.696 10.132 -29.381 1.00 60.38 85 ILE A O 1
ATOM 696 N N . ASP A 1 86 ? 39.615 12.132 -29.897 1.00 64.44 86 ASP A N 1
ATOM 697 C CA . ASP A 1 86 ? 40.988 11.751 -29.572 1.00 64.44 86 ASP A CA 1
ATOM 698 C C . ASP A 1 86 ? 41.022 11.206 -28.130 1.00 64.44 86 ASP A C 1
ATOM 700 O O . ASP A 1 86 ? 40.445 11.840 -27.234 1.00 64.44 86 ASP A O 1
ATOM 704 N N . PRO A 1 87 ? 41.641 10.038 -27.866 1.00 60.22 87 PRO A N 1
ATOM 705 C CA . PRO A 1 87 ? 41.720 9.447 -26.530 1.00 60.22 87 PRO A CA 1
ATOM 706 C C . PRO A 1 87 ? 42.156 10.423 -25.427 1.00 60.22 87 PRO A C 1
ATOM 708 O O . PRO A 1 87 ? 41.696 10.294 -24.291 1.00 60.22 87 PRO A O 1
ATOM 711 N N . ILE A 1 88 ? 42.972 11.436 -25.743 1.00 69.56 88 ILE A N 1
ATOM 712 C CA . ILE A 1 88 ? 43.353 12.491 -24.790 1.00 69.56 88 ILE A CA 1
ATOM 713 C C . ILE A 1 88 ? 42.150 13.372 -24.425 1.00 69.56 88 ILE A C 1
ATOM 715 O O . ILE A 1 88 ? 41.905 13.639 -23.247 1.00 69.56 88 ILE A O 1
ATOM 719 N N . THR A 1 89 ? 41.367 13.811 -25.411 1.00 68.12 89 THR A N 1
ATOM 720 C CA . THR A 1 89 ? 40.140 14.589 -25.184 1.00 68.12 89 THR A CA 1
ATOM 721 C C . THR A 1 89 ? 39.098 13.771 -24.421 1.00 68.12 89 THR A C 1
ATOM 723 O O . THR A 1 89 ? 38.460 14.292 -23.506 1.00 68.12 89 THR A O 1
ATOM 726 N N . LEU A 1 90 ? 38.969 12.478 -24.729 1.00 66.00 90 LEU A N 1
ATOM 727 C CA . LEU A 1 90 ? 38.062 11.576 -24.018 1.00 66.00 90 LEU A CA 1
ATOM 728 C C . LEU A 1 90 ? 38.457 11.420 -22.539 1.00 66.00 90 LEU A C 1
ATOM 730 O O . LEU A 1 90 ? 37.594 11.465 -21.660 1.00 66.00 90 LEU A O 1
ATOM 734 N N . ALA A 1 91 ? 39.759 11.305 -22.255 1.00 65.00 91 ALA A N 1
ATOM 735 C CA . ALA A 1 91 ? 40.277 11.247 -20.892 1.00 65.00 91 ALA A CA 1
ATOM 736 C C . ALA A 1 91 ? 39.970 12.534 -20.108 1.00 65.00 91 ALA A C 1
ATOM 738 O O . ALA A 1 91 ? 39.511 12.465 -18.969 1.00 65.00 91 ALA A O 1
ATOM 739 N N . TRP A 1 92 ? 40.141 13.708 -20.723 1.00 71.31 92 TRP A N 1
ATOM 740 C CA . TRP A 1 92 ? 39.805 14.984 -20.084 1.00 71.31 92 TRP A CA 1
ATOM 741 C C . TRP A 1 92 ? 38.311 15.143 -19.800 1.00 71.31 92 TRP A C 1
ATOM 743 O O . TRP A 1 92 ? 37.947 15.621 -18.726 1.00 71.31 92 TRP A O 1
ATOM 753 N N . ILE A 1 93 ? 37.442 14.700 -20.712 1.00 67.25 93 ILE A N 1
ATOM 754 C CA . ILE A 1 93 ? 35.985 14.708 -20.505 1.00 67.25 93 ILE A CA 1
ATOM 755 C C . ILE A 1 93 ? 35.596 13.789 -19.338 1.00 67.25 93 ILE A C 1
ATOM 757 O O . ILE A 1 93 ? 34.781 14.175 -18.500 1.00 67.25 93 ILE A O 1
ATOM 761 N N . ALA A 1 94 ? 36.200 12.600 -19.244 1.00 60.97 94 ALA A N 1
ATOM 762 C CA . ALA A 1 94 ? 35.963 11.671 -18.140 1.00 60.97 94 ALA A CA 1
ATOM 763 C C . ALA A 1 94 ? 36.430 12.239 -16.788 1.00 60.97 94 ALA A C 1
ATOM 765 O O . ALA A 1 94 ? 35.739 12.114 -15.781 1.00 60.97 94 ALA A O 1
ATOM 766 N N . VAL A 1 95 ? 37.581 12.914 -16.757 1.00 69.06 95 VAL A N 1
ATOM 767 C CA . VAL A 1 95 ? 38.084 13.566 -15.539 1.00 69.06 95 VAL A CA 1
ATOM 768 C C . VAL A 1 95 ? 37.172 14.727 -15.130 1.00 69.06 95 VAL A C 1
ATOM 770 O O . VAL A 1 95 ? 36.795 14.835 -13.963 1.00 69.06 95 VAL A O 1
ATOM 773 N N . ALA A 1 96 ? 36.766 15.572 -16.081 1.00 66.00 96 ALA A N 1
ATOM 774 C CA . ALA A 1 96 ? 35.890 16.710 -15.813 1.00 66.00 96 ALA A CA 1
ATOM 775 C C . ALA A 1 96 ? 34.506 16.278 -15.297 1.00 66.00 96 ALA A C 1
ATOM 777 O O . ALA A 1 96 ? 33.975 16.904 -14.379 1.00 66.00 96 ALA A O 1
ATOM 778 N N . SER A 1 97 ? 33.935 15.193 -15.831 1.00 54.72 97 SER A N 1
ATOM 779 C CA . SER A 1 97 ? 32.637 14.678 -15.379 1.00 54.72 97 SER A CA 1
ATOM 780 C C . SER A 1 97 ? 32.693 14.091 -13.965 1.00 54.72 97 SER A C 1
ATOM 782 O O . SER A 1 97 ? 31.773 14.322 -13.179 1.00 54.72 97 SER A O 1
ATOM 784 N N . ILE A 1 98 ? 33.793 13.423 -13.594 1.00 62.75 98 ILE A N 1
ATOM 785 C CA . ILE A 1 98 ? 34.020 12.933 -12.224 1.00 62.75 98 ILE A CA 1
ATOM 786 C C . ILE A 1 98 ? 34.116 14.105 -11.241 1.00 62.75 98 ILE A C 1
ATOM 788 O O . ILE A 1 98 ? 33.449 14.098 -10.207 1.00 62.75 98 ILE A O 1
ATOM 792 N N . VAL A 1 99 ? 34.904 15.134 -11.568 1.00 67.44 99 VAL A N 1
ATOM 793 C CA . VAL A 1 99 ? 35.075 16.312 -10.701 1.00 67.44 99 VAL A CA 1
ATOM 794 C C . VAL A 1 99 ? 33.751 17.058 -10.519 1.00 67.44 99 VAL A C 1
ATOM 796 O O . VAL A 1 99 ? 33.407 17.424 -9.395 1.00 67.44 99 VAL A O 1
ATOM 799 N N . MET A 1 100 ? 32.972 17.225 -11.593 1.00 59.97 100 MET A N 1
ATOM 800 C CA . MET A 1 100 ? 31.649 17.851 -11.532 1.00 59.97 100 MET A CA 1
ATOM 801 C C . MET A 1 100 ? 30.675 17.040 -10.664 1.00 59.97 100 MET A C 1
ATOM 803 O O . MET A 1 100 ? 29.979 17.612 -9.830 1.00 59.97 100 MET A O 1
ATOM 807 N N . GLY A 1 101 ? 30.653 15.710 -10.810 1.00 58.06 101 GLY A N 1
ATOM 808 C CA . GLY A 1 101 ? 29.803 14.830 -10.004 1.00 58.06 101 GLY A CA 1
ATOM 809 C C . GLY A 1 101 ? 30.133 14.884 -8.509 1.00 58.06 101 GLY A C 1
ATOM 810 O O . GLY A 1 101 ? 29.228 14.976 -7.681 1.00 58.06 101 GLY A O 1
ATOM 811 N N . VAL A 1 102 ? 31.424 14.903 -8.158 1.00 64.62 102 VAL A N 1
ATOM 812 C CA . VAL A 1 102 ? 31.884 15.034 -6.764 1.00 64.62 102 VAL A CA 1
ATOM 813 C C . VAL A 1 102 ? 31.547 16.412 -6.194 1.00 64.62 102 VAL A C 1
ATOM 815 O O . VAL A 1 102 ? 31.052 16.505 -5.073 1.00 64.62 102 VAL A O 1
ATOM 818 N N . ALA A 1 103 ? 31.761 17.484 -6.960 1.00 61.47 103 ALA A N 1
ATOM 819 C CA . ALA A 1 103 ? 31.415 18.837 -6.533 1.00 61.47 103 ALA A CA 1
ATOM 820 C C . ALA A 1 103 ? 29.906 18.988 -6.289 1.00 61.47 103 ALA A C 1
ATOM 822 O O . ALA A 1 103 ? 29.506 19.528 -5.262 1.00 61.47 103 ALA A O 1
ATOM 823 N N . VAL A 1 104 ? 29.067 18.453 -7.179 1.00 61.94 104 VAL A N 1
ATOM 824 C CA . VAL A 1 104 ? 27.606 18.441 -7.022 1.00 61.94 104 VAL A CA 1
ATOM 825 C C . VAL A 1 104 ? 27.193 17.635 -5.785 1.00 61.94 104 VAL A C 1
ATOM 827 O O . VAL A 1 104 ? 26.391 18.118 -4.993 1.00 61.94 104 VAL A O 1
ATOM 830 N N . ALA A 1 105 ? 27.788 16.465 -5.539 1.00 60.66 105 ALA A N 1
ATOM 831 C CA . ALA A 1 105 ? 27.500 15.673 -4.340 1.00 60.66 105 ALA A CA 1
ATOM 832 C C . ALA A 1 105 ? 27.901 16.371 -3.024 1.00 60.66 105 ALA A C 1
ATOM 834 O O . ALA A 1 105 ? 27.221 16.199 -2.016 1.00 60.66 105 ALA A O 1
ATOM 835 N N . LEU A 1 106 ? 28.988 17.151 -3.024 1.00 68.31 106 LEU A N 1
ATOM 836 C CA . LEU A 1 106 ? 29.474 17.865 -1.835 1.00 68.31 106 LEU A CA 1
ATOM 837 C C . LEU A 1 106 ? 28.774 19.211 -1.596 1.00 68.31 106 LEU A C 1
ATOM 839 O O . LEU A 1 106 ? 28.675 19.645 -0.451 1.00 68.31 106 LEU A O 1
ATOM 843 N N . LEU A 1 107 ? 28.330 19.888 -2.659 1.00 70.38 107 LEU A N 1
ATOM 844 C CA . LEU A 1 107 ? 27.736 21.230 -2.590 1.00 70.38 107 LEU A CA 1
ATOM 845 C C . LEU A 1 107 ? 26.205 21.217 -2.582 1.00 70.38 107 LEU A C 1
ATOM 847 O O . LEU A 1 107 ? 25.598 22.234 -2.244 1.00 70.38 107 LEU A O 1
ATOM 851 N N . MET A 1 108 ? 25.563 20.100 -2.938 1.00 65.81 108 MET A N 1
ATOM 852 C CA . MET A 1 108 ? 24.123 19.968 -2.744 1.00 65.81 108 MET A CA 1
ATOM 853 C C . MET A 1 108 ? 23.820 19.780 -1.252 1.00 65.81 108 MET A C 1
ATOM 855 O O . MET A 1 108 ? 24.416 18.907 -0.618 1.00 65.81 108 MET A O 1
ATOM 859 N N . PRO A 1 109 ? 22.885 20.556 -0.673 1.00 54.34 109 PRO A N 1
ATOM 860 C CA . PRO A 1 109 ? 22.396 20.280 0.665 1.00 54.34 109 PRO A CA 1
ATOM 861 C C . PRO A 1 109 ? 21.772 18.887 0.650 1.00 54.34 109 PRO A C 1
ATOM 863 O O . PRO A 1 109 ? 20.742 18.658 0.015 1.00 54.34 109 PRO A O 1
ATOM 866 N N . VAL A 1 110 ? 22.432 17.942 1.318 1.00 58.78 110 VAL A N 1
ATOM 867 C CA . VAL A 1 110 ? 21.888 16.605 1.528 1.00 58.78 110 VAL A CA 1
ATOM 868 C C . VAL A 1 110 ? 20.570 16.810 2.273 1.00 58.78 110 VAL A C 1
ATOM 870 O O . VAL A 1 110 ? 20.600 17.415 3.350 1.00 58.78 110 VAL A O 1
ATOM 873 N N . PRO A 1 111 ? 19.412 16.384 1.733 1.00 47.88 111 PRO A N 1
ATOM 874 C CA . PRO A 1 111 ? 18.188 16.431 2.508 1.00 47.88 111 PRO A CA 1
ATOM 875 C C . PRO A 1 111 ? 18.463 15.658 3.793 1.00 47.88 111 PRO A C 1
ATOM 877 O O . PRO A 1 111 ? 18.853 14.488 3.749 1.00 47.88 111 PRO A O 1
ATOM 880 N N . SER A 1 112 ? 18.314 16.316 4.943 1.00 51.03 112 SER A N 1
ATOM 881 C CA . SER A 1 112 ? 18.231 15.599 6.202 1.00 51.03 112 SER A CA 1
ATOM 882 C C . SER A 1 112 ? 16.927 14.820 6.144 1.00 51.03 112 SER A C 1
ATOM 884 O O . SER A 1 112 ? 15.851 15.292 6.503 1.00 51.03 112 SER A O 1
ATOM 886 N N . ILE A 1 113 ? 17.023 13.598 5.630 1.00 47.78 113 ILE A N 1
ATOM 887 C CA . ILE A 1 113 ? 16.057 12.565 5.934 1.00 47.78 113 ILE A CA 1
ATOM 888 C C . ILE A 1 113 ? 16.182 12.440 7.447 1.00 47.78 113 ILE A C 1
ATOM 890 O O . ILE A 1 113 ? 17.145 11.873 7.967 1.00 47.78 113 ILE A O 1
ATOM 894 N N . THR A 1 114 ? 15.258 13.069 8.172 1.00 39.88 114 THR A N 1
ATOM 895 C CA . THR A 1 114 ? 14.930 12.622 9.518 1.00 39.88 114 THR A CA 1
ATOM 896 C C . THR A 1 114 ? 14.783 11.124 9.361 1.00 39.88 114 THR A C 1
ATOM 898 O O . THR A 1 114 ? 13.970 10.698 8.547 1.00 39.88 114 THR A O 1
ATOM 901 N N . GLN A 1 115 ? 15.653 10.348 10.008 1.00 41.69 115 GLN A N 1
ATOM 902 C CA . GLN A 1 115 ? 15.602 8.894 9.975 1.00 41.69 115 GLN A CA 1
ATOM 903 C C . GLN A 1 115 ? 14.241 8.468 10.531 1.00 41.69 115 GLN A C 1
ATOM 905 O O . GLN A 1 115 ? 14.094 8.152 11.707 1.00 41.69 115 GLN A O 1
ATOM 910 N N . THR A 1 116 ? 13.208 8.474 9.697 1.00 43.78 116 THR A N 1
ATOM 911 C CA . THR A 1 116 ? 12.137 7.522 9.844 1.00 43.78 116 THR A CA 1
ATOM 912 C C . THR A 1 116 ? 12.827 6.202 9.565 1.00 43.78 116 THR A C 1
ATOM 914 O O . THR A 1 116 ? 13.447 6.009 8.520 1.00 43.78 116 THR A O 1
ATOM 917 N N . ASN A 1 117 ? 12.814 5.317 10.553 1.00 43.44 117 ASN A N 1
ATOM 918 C CA . ASN A 1 117 ? 13.273 3.942 10.434 1.00 43.44 117 ASN A CA 1
ATOM 919 C C . ASN A 1 117 ? 12.376 3.173 9.445 1.00 43.44 117 ASN A C 1
ATOM 921 O O . ASN A 1 117 ? 11.784 2.154 9.787 1.00 43.44 117 ASN A O 1
ATOM 925 N N . GLN A 1 118 ? 12.250 3.647 8.208 1.00 42.28 118 GLN A N 1
ATOM 926 C CA . GLN A 1 118 ? 11.696 2.921 7.081 1.00 42.28 118 GLN A CA 1
ATOM 927 C C . GLN A 1 118 ? 12.797 1.994 6.561 1.00 42.28 118 GLN A C 1
ATOM 929 O O . GLN A 1 118 ? 13.266 2.068 5.429 1.00 42.28 118 GLN A O 1
ATOM 934 N N . ASN A 1 119 ? 13.228 1.094 7.446 1.00 40.41 119 ASN A N 1
ATOM 935 C CA . ASN A 1 119 ? 13.815 -0.151 7.007 1.00 40.41 119 ASN A CA 1
ATOM 936 C C . ASN A 1 119 ? 12.793 -0.796 6.073 1.00 40.41 119 ASN A C 1
ATOM 938 O O . ASN A 1 119 ? 11.659 -1.062 6.473 1.00 40.41 119 ASN A O 1
ATOM 942 N N . ASN A 1 120 ? 13.222 -1.083 4.849 1.00 41.22 120 ASN A N 1
ATOM 943 C CA . ASN A 1 120 ? 12.580 -2.003 3.915 1.00 41.22 120 ASN A CA 1
ATOM 944 C C . ASN A 1 120 ? 12.575 -3.448 4.474 1.00 41.22 120 ASN A C 1
ATOM 946 O O . ASN A 1 120 ? 12.935 -4.400 3.792 1.00 41.22 120 ASN A O 1
ATOM 950 N N . ASN A 1 121 ? 12.122 -3.641 5.715 1.00 44.06 121 ASN A N 1
ATOM 951 C CA . ASN A 1 121 ? 11.765 -4.931 6.304 1.00 44.06 121 ASN A CA 1
ATOM 952 C C . ASN A 1 121 ? 10.341 -5.330 5.882 1.00 44.06 121 ASN A C 1
ATOM 954 O O . ASN A 1 121 ? 9.580 -5.903 6.657 1.00 44.06 121 ASN A O 1
ATOM 958 N N . GLN A 1 122 ? 9.952 -5.037 4.640 1.00 48.94 122 GLN A N 1
ATOM 959 C CA . GLN A 1 122 ? 8.591 -5.248 4.137 1.00 48.94 122 GLN A CA 1
ATOM 960 C C . GLN A 1 122 ? 8.276 -6.729 3.823 1.00 48.94 122 GLN A C 1
ATOM 962 O O . GLN A 1 122 ? 7.282 -7.035 3.168 1.00 48.94 122 GLN A O 1
ATOM 967 N N . SER A 1 123 ? 9.102 -7.657 4.315 1.00 49.06 123 SER A N 1
ATOM 968 C CA . SER A 1 123 ? 8.951 -9.103 4.109 1.00 49.06 123 SER A CA 1
ATOM 969 C C . SER A 1 123 ? 8.659 -9.890 5.388 1.00 49.06 123 SER A C 1
ATOM 971 O O . SER A 1 123 ? 8.423 -11.093 5.295 1.00 49.06 123 SER A O 1
ATOM 973 N N . SER A 1 124 ? 8.648 -9.259 6.567 1.00 52.31 124 SER A N 1
ATOM 974 C CA . SER A 1 124 ? 8.251 -9.945 7.801 1.00 52.31 124 SER A CA 1
ATOM 975 C C . SER A 1 124 ? 6.816 -9.581 8.164 1.00 52.31 124 SER A C 1
ATOM 977 O O . SER A 1 124 ? 6.464 -8.405 8.237 1.00 52.31 124 SER A O 1
ATOM 979 N N . SER A 1 125 ? 5.971 -10.591 8.384 1.00 53.75 125 SER A N 1
ATOM 980 C CA . SER A 1 125 ? 4.690 -10.381 9.063 1.00 53.75 125 SER A CA 1
ATOM 981 C C . SER A 1 125 ? 4.981 -9.783 10.440 1.00 53.75 125 SER A C 1
ATOM 983 O O . SER A 1 125 ? 5.861 -10.295 11.135 1.00 53.75 125 SER A O 1
ATOM 985 N N . ALA A 1 126 ? 4.247 -8.740 10.841 1.00 53.25 126 ALA A N 1
ATOM 986 C CA . ALA A 1 126 ? 4.360 -8.157 12.182 1.00 53.25 126 ALA A CA 1
ATOM 987 C C . ALA A 1 126 ? 4.153 -9.229 13.277 1.00 53.25 126 ALA A C 1
ATOM 989 O O . ALA A 1 126 ? 4.772 -9.174 14.336 1.00 53.25 126 ALA A O 1
ATOM 990 N N . ASN A 1 127 ? 3.391 -10.284 12.962 1.00 50.34 127 ASN A N 1
ATOM 991 C CA . ASN A 1 127 ? 3.132 -11.410 13.862 1.00 50.34 127 ASN A CA 1
ATOM 992 C C . ASN A 1 127 ? 4.317 -12.388 13.991 1.00 50.34 127 ASN A C 1
ATOM 994 O O . ASN A 1 127 ? 4.344 -13.196 14.918 1.00 50.34 127 ASN A O 1
ATOM 998 N N . ASN A 1 128 ? 5.308 -12.309 13.096 1.00 53.78 128 ASN A N 1
ATOM 999 C CA . ASN A 1 128 ? 6.521 -13.135 13.114 1.00 53.78 128 ASN A CA 1
ATOM 1000 C C . ASN A 1 128 ? 7.761 -12.377 13.616 1.00 53.78 128 ASN A C 1
ATOM 1002 O O . ASN A 1 128 ? 8.858 -12.937 13.605 1.00 53.78 128 ASN A O 1
ATOM 1006 N N . GLU A 1 129 ? 7.621 -11.124 14.062 1.00 58.91 129 GLU A N 1
ATOM 1007 C CA . GLU A 1 129 ? 8.735 -10.393 14.668 1.00 58.91 129 GLU A CA 1
ATOM 1008 C C . GLU A 1 129 ? 9.056 -10.970 16.070 1.00 58.91 129 GLU A C 1
ATOM 1010 O O . GLU A 1 129 ? 8.174 -11.355 16.850 1.00 58.91 129 GLU A O 1
ATOM 1015 N N . LEU A 1 130 ? 10.356 -11.108 16.363 1.00 55.91 130 LEU A N 1
ATOM 1016 C CA . LEU A 1 130 ? 10.884 -11.672 17.616 1.00 55.91 130 LEU A CA 1
ATOM 1017 C C . LEU A 1 130 ? 10.768 -10.689 18.795 1.00 55.91 130 LEU A C 1
ATOM 1019 O O . LEU A 1 130 ? 10.784 -11.107 19.948 1.00 55.91 130 LEU A O 1
ATOM 1023 N N . SER A 1 131 ? 10.642 -9.393 18.506 1.00 50.25 131 SER A N 1
ATOM 1024 C CA . SER A 1 131 ? 10.507 -8.309 19.481 1.00 50.25 131 SER A CA 1
ATOM 1025 C C . SER A 1 131 ? 9.500 -7.281 18.951 1.00 50.25 131 SER A C 1
ATOM 1027 O O . SER A 1 131 ? 9.415 -7.115 17.739 1.00 50.25 131 SER A O 1
ATOM 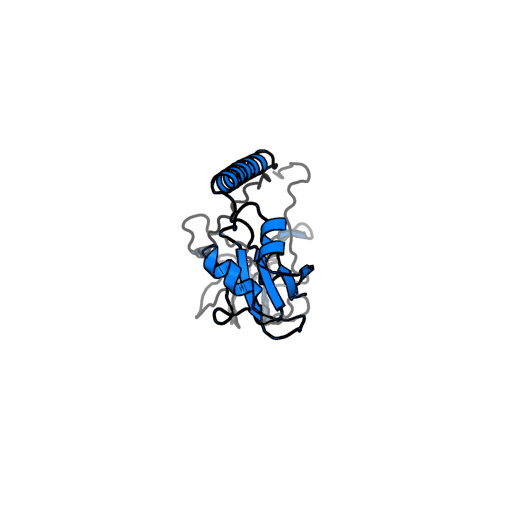1029 N N . ASN A 1 132 ? 8.752 -6.610 19.836 1.00 55.50 132 ASN A N 1
ATOM 1030 C CA . ASN A 1 132 ? 7.746 -5.585 19.501 1.00 55.50 132 ASN A CA 1
ATOM 1031 C C . ASN A 1 132 ? 6.633 -6.046 18.532 1.00 55.50 132 ASN A C 1
ATOM 1033 O O . ASN A 1 132 ? 6.391 -5.449 17.483 1.00 55.50 132 ASN A O 1
ATOM 1037 N N . ARG A 1 133 ? 5.927 -7.122 18.905 1.00 63.72 133 ARG A N 1
ATOM 1038 C CA . ARG A 1 133 ? 4.724 -7.584 18.197 1.00 63.72 133 ARG A CA 1
ATOM 1039 C C . ARG A 1 133 ? 3.574 -6.612 18.427 1.00 63.72 133 ARG A C 1
ATOM 1041 O O . ARG A 1 133 ? 2.806 -6.763 19.370 1.00 63.72 133 ARG A O 1
ATOM 1048 N N . GLU A 1 134 ? 3.472 -5.624 17.558 1.00 70.69 134 GLU A N 1
ATOM 1049 C CA . GLU A 1 134 ? 2.379 -4.662 17.550 1.00 70.69 134 GLU A CA 1
ATOM 1050 C C . GLU A 1 134 ? 1.660 -4.729 16.205 1.00 70.69 134 GLU A C 1
ATOM 1052 O O . GLU A 1 134 ? 2.288 -4.834 15.143 1.00 70.69 134 GLU A O 1
ATOM 1057 N N . ASN A 1 135 ? 0.329 -4.666 16.246 1.00 74.56 135 ASN A N 1
ATOM 1058 C CA . ASN A 1 135 ? -0.455 -4.469 15.039 1.00 74.56 135 ASN A CA 1
ATOM 1059 C C . ASN A 1 135 ? -0.189 -3.041 14.542 1.00 74.56 135 ASN A C 1
ATOM 1061 O O . ASN A 1 135 ? -0.491 -2.071 15.232 1.00 74.56 135 ASN A O 1
ATOM 1065 N N . LYS A 1 136 ? 0.431 -2.915 13.368 1.00 75.94 136 LYS A N 1
ATOM 1066 C CA . LYS A 1 136 ? 0.805 -1.636 12.750 1.00 75.94 136 LYS A CA 1
ATOM 1067 C C . LYS A 1 136 ? 0.178 -1.545 11.369 1.00 75.94 136 LYS A C 1
ATOM 1069 O O . LYS A 1 136 ? 0.121 -2.548 10.665 1.00 75.94 136 LYS A O 1
ATOM 1074 N N . THR A 1 137 ? -0.246 -0.355 10.951 1.00 79.94 137 THR A N 1
ATOM 1075 C CA . THR A 1 137 ? -0.783 -0.136 9.600 1.00 79.94 137 THR A CA 1
ATOM 1076 C C . THR A 1 137 ? 0.242 -0.558 8.538 1.00 79.94 137 THR A C 1
ATOM 1078 O O . THR A 1 137 ? 1.385 -0.096 8.546 1.00 79.94 137 THR A O 1
ATOM 1081 N N . ARG A 1 138 ? -0.153 -1.431 7.598 1.00 75.62 138 ARG A N 1
ATOM 1082 C CA . ARG A 1 138 ? 0.726 -1.962 6.532 1.00 75.62 138 ARG A CA 1
ATOM 1083 C C . ARG A 1 138 ? 0.272 -1.499 5.149 1.00 75.62 138 ARG A C 1
ATOM 1085 O O . ARG A 1 138 ? -0.303 -2.272 4.383 1.00 75.62 138 ARG A O 1
ATOM 1092 N N . VAL A 1 139 ? 0.560 -0.244 4.806 1.00 79.12 139 VAL A N 1
ATOM 1093 C CA . VAL A 1 139 ? 0.245 0.317 3.478 1.00 79.12 139 VAL A CA 1
ATOM 1094 C C . VAL A 1 139 ? 0.943 -0.495 2.378 1.00 79.12 139 VAL A C 1
ATOM 1096 O O . VAL A 1 139 ? 2.130 -0.799 2.487 1.00 79.12 139 VAL A O 1
ATOM 1099 N N . ASN A 1 140 ? 0.205 -0.869 1.326 1.00 80.56 140 ASN A N 1
ATOM 1100 C CA . ASN A 1 140 ? 0.659 -1.765 0.247 1.00 80.56 140 ASN A CA 1
ATOM 1101 C C . ASN A 1 140 ? 1.150 -3.148 0.725 1.00 80.56 140 ASN A C 1
ATOM 1103 O O . ASN A 1 140 ? 1.862 -3.852 0.006 1.00 80.56 140 ASN A O 1
ATOM 1107 N N . GLY A 1 141 ? 0.791 -3.542 1.947 1.00 78.12 141 GLY A N 1
ATOM 1108 C CA . GLY A 1 141 ? 1.050 -4.870 2.477 1.00 78.12 141 GLY A CA 1
ATOM 1109 C C . GLY A 1 141 ? 0.103 -5.920 1.900 1.00 78.12 141 GLY A C 1
ATOM 1110 O O . GLY A 1 141 ? -0.923 -5.620 1.293 1.00 78.12 141 GLY A O 1
ATOM 1111 N N . ARG A 1 142 ? 0.437 -7.193 2.128 1.00 83.56 142 ARG A N 1
ATOM 1112 C CA . ARG A 1 142 ? -0.483 -8.303 1.848 1.00 83.56 142 ARG A CA 1
ATOM 1113 C C . ARG A 1 142 ? -1.670 -8.248 2.811 1.00 83.56 142 ARG A C 1
ATOM 1115 O O . ARG A 1 142 ? -1.461 -8.016 4.002 1.00 83.56 142 ARG A O 1
ATOM 1122 N N . ILE A 1 143 ? -2.864 -8.515 2.293 1.00 88.06 143 ILE A N 1
ATOM 1123 C CA . ILE A 1 143 ? -4.081 -8.745 3.079 1.00 88.06 143 ILE A CA 1
ATOM 1124 C C . ILE A 1 143 ? -4.109 -10.223 3.479 1.00 88.06 143 ILE A C 1
ATOM 1126 O O . ILE A 1 143 ? -3.757 -11.078 2.659 1.00 88.06 143 ILE A O 1
ATOM 1130 N N . ALA A 1 144 ? -4.499 -10.522 4.718 1.00 88.19 144 ALA A N 1
ATOM 1131 C CA . ALA A 1 144 ? -4.611 -11.893 5.201 1.00 88.19 144 ALA A CA 1
ATOM 1132 C C . ALA A 1 144 ? -5.638 -12.712 4.388 1.00 88.19 144 ALA A C 1
ATOM 1134 O O . ALA A 1 144 ? -6.679 -12.200 3.974 1.00 88.19 144 ALA A O 1
ATOM 1135 N N . ASP A 1 145 ? -5.332 -13.990 4.155 1.00 91.00 145 ASP A N 1
ATOM 1136 C CA . ASP A 1 145 ? -6.247 -14.981 3.573 1.00 91.00 145 ASP A CA 1
ATOM 1137 C C . ASP A 1 145 ? -6.390 -16.118 4.588 1.00 91.00 145 ASP A C 1
ATOM 1139 O O . ASP A 1 145 ? -5.536 -17.006 4.678 1.00 91.00 145 ASP A O 1
ATOM 1143 N N . ILE A 1 146 ? -7.392 -15.995 5.460 1.00 89.50 146 ILE A N 1
ATOM 1144 C CA . ILE A 1 146 ? -7.521 -16.814 6.668 1.00 89.50 146 ILE A CA 1
ATOM 1145 C C . ILE A 1 146 ? -8.381 -18.036 6.351 1.00 89.50 146 ILE A C 1
ATOM 1147 O O . ILE A 1 146 ? -9.532 -17.919 5.935 1.00 89.50 146 ILE A O 1
ATOM 1151 N N . TYR A 1 147 ? -7.838 -19.227 6.602 1.00 88.75 147 TYR A N 1
ATOM 1152 C CA . TYR A 1 147 ? -8.558 -20.490 6.445 1.00 88.75 147 TYR A CA 1
ATOM 1153 C C . TYR A 1 147 ? -8.858 -21.118 7.807 1.00 88.75 147 TYR A C 1
ATOM 1155 O O . TYR A 1 147 ? -8.000 -21.163 8.688 1.00 88.75 147 TYR A O 1
ATOM 1163 N N . GLY A 1 148 ? -10.062 -21.676 7.949 1.00 89.69 148 GLY A N 1
ATOM 1164 C CA . GLY A 1 148 ? -10.506 -22.347 9.172 1.00 89.69 148 GLY A CA 1
ATOM 1165 C C . GLY A 1 148 ? -11.098 -21.398 10.216 1.00 89.69 148 GLY A C 1
ATOM 1166 O O . GLY A 1 148 ? -11.513 -20.285 9.902 1.00 89.69 148 GLY A O 1
ATOM 1167 N N . ALA A 1 149 ? -11.188 -21.877 11.458 1.00 88.06 149 ALA A N 1
ATOM 1168 C CA . ALA A 1 149 ? -11.627 -21.084 12.602 1.00 88.06 149 ALA A CA 1
ATOM 1169 C C . ALA A 1 149 ? -10.399 -20.591 13.374 1.00 88.06 149 ALA A C 1
ATOM 1171 O O . ALA A 1 149 ? -9.599 -21.402 13.841 1.00 88.06 149 ALA A O 1
ATOM 1172 N N . ALA A 1 150 ? -10.264 -19.275 13.504 1.00 86.06 150 ALA A N 1
ATOM 1173 C CA . ALA A 1 150 ? -9.168 -18.628 14.209 1.00 86.06 150 ALA A CA 1
ATOM 1174 C C . ALA A 1 150 ? -9.695 -17.447 15.032 1.00 86.06 150 ALA A C 1
ATOM 1176 O O . ALA A 1 150 ? -10.766 -16.910 14.742 1.00 86.06 150 ALA A O 1
ATOM 1177 N N . HIS A 1 151 ? -8.933 -17.060 16.053 1.00 87.62 151 HIS A N 1
ATOM 1178 C CA . HIS A 1 151 ? -9.072 -15.752 16.674 1.00 87.62 151 HIS A CA 1
ATOM 1179 C C . HIS A 1 151 ? -8.141 -14.805 15.922 1.00 87.62 151 HIS A C 1
ATOM 1181 O O . HIS A 1 151 ? -6.931 -15.037 15.894 1.00 87.62 151 HIS A O 1
ATOM 1187 N N . ASP A 1 152 ? -8.715 -13.814 15.251 1.00 88.06 152 ASP A N 1
ATOM 1188 C CA . ASP A 1 152 ? -7.986 -12.915 14.367 1.00 88.06 152 ASP A CA 1
ATOM 1189 C C . ASP A 1 152 ? -8.013 -11.490 14.912 1.00 88.06 152 ASP A C 1
ATOM 1191 O O . ASP A 1 152 ? -9.052 -11.008 15.365 1.00 88.06 152 ASP A O 1
ATOM 1195 N N . THR A 1 153 ? -6.860 -10.828 14.863 1.00 89.88 153 THR A N 1
ATOM 1196 C CA . THR A 1 153 ? -6.744 -9.400 15.152 1.00 89.88 153 THR A CA 1
ATOM 1197 C C . THR A 1 153 ? -6.725 -8.668 13.812 1.00 89.88 153 THR A C 1
ATOM 1199 O O . THR A 1 153 ? -5.731 -8.801 13.095 1.00 89.88 153 THR A O 1
ATOM 1202 N N . PRO A 1 154 ? -7.769 -7.888 13.470 1.00 90.56 154 PRO A N 1
ATOM 1203 C CA . PRO A 1 154 ? -7.869 -7.262 12.156 1.00 90.56 154 PRO A CA 1
ATOM 1204 C C . PRO A 1 154 ? -6.663 -6.371 11.850 1.00 90.56 154 PRO A C 1
ATOM 1206 O O . PRO A 1 154 ? -6.247 -5.568 12.688 1.00 90.56 154 PRO A O 1
ATOM 1209 N N . ASP A 1 155 ? -6.130 -6.458 10.634 1.00 89.12 155 ASP A N 1
ATOM 1210 C CA . ASP A 1 155 ? -5.052 -5.586 10.167 1.00 89.12 155 ASP A CA 1
ATOM 1211 C C . ASP A 1 155 ? -5.517 -4.122 10.182 1.00 89.12 155 ASP A C 1
ATOM 1213 O O . ASP A 1 155 ? -6.545 -3.786 9.592 1.00 89.12 155 ASP A O 1
ATOM 1217 N N . LEU A 1 156 ? -4.751 -3.227 10.806 1.00 88.88 156 LEU A N 1
ATOM 1218 C CA . LEU A 1 156 ? -5.111 -1.807 10.863 1.00 88.88 156 LEU A CA 1
ATOM 1219 C C . LEU A 1 156 ? -5.094 -1.158 9.471 1.00 88.88 156 LEU A C 1
ATOM 1221 O O . LEU A 1 156 ? -4.075 -1.188 8.774 1.00 88.88 156 LEU A O 1
ATOM 1225 N N . ILE A 1 157 ? -6.200 -0.503 9.103 1.00 87.12 157 ILE A N 1
ATOM 1226 C CA . ILE A 1 157 ? -6.300 0.326 7.889 1.00 87.12 157 ILE A CA 1
ATOM 1227 C C . ILE A 1 157 ? -5.763 1.736 8.166 1.00 87.12 157 ILE A C 1
ATOM 1229 O O . ILE A 1 157 ? -5.068 2.316 7.335 1.00 87.12 157 ILE A O 1
ATOM 1233 N N . THR A 1 158 ? -6.052 2.264 9.354 1.00 83.31 158 THR A N 1
ATOM 1234 C CA . THR A 1 158 ? -5.611 3.575 9.850 1.00 83.31 158 THR A CA 1
ATOM 1235 C C . THR A 1 158 ? -5.063 3.429 11.268 1.00 83.31 158 THR A C 1
ATOM 1237 O O . THR A 1 158 ? -5.284 2.407 11.917 1.00 83.31 158 THR A O 1
ATOM 1240 N N . VAL A 1 159 ? -4.330 4.433 11.744 1.00 84.00 159 VAL A N 1
ATOM 1241 C CA . VAL A 1 159 ? -3.872 4.477 13.137 1.00 84.00 159 VAL A CA 1
ATOM 1242 C C . VAL A 1 159 ? -5.097 4.690 14.042 1.00 84.00 159 VAL A C 1
ATOM 1244 O O . VAL A 1 159 ? -5.848 5.637 13.788 1.00 84.00 159 VAL A O 1
ATOM 1247 N N . PRO A 1 160 ? -5.316 3.846 15.071 1.00 88.94 160 PRO A N 1
ATOM 1248 C CA . PRO A 1 160 ? -6.355 4.065 16.067 1.00 88.94 160 PRO A CA 1
ATOM 1249 C C . PRO A 1 160 ? -6.236 5.436 16.712 1.00 88.94 160 PRO A C 1
ATOM 1251 O O . PRO A 1 160 ? -5.132 5.944 16.928 1.00 88.94 160 PRO A O 1
ATOM 1254 N N . TYR A 1 161 ? -7.371 6.032 17.040 1.00 88.31 161 TYR A N 1
ATOM 1255 C CA . TYR A 1 161 ? -7.389 7.340 17.670 1.00 88.31 161 TYR A CA 1
ATOM 1256 C C . TYR A 1 161 ? -8.406 7.400 18.782 1.00 88.31 161 TYR A C 1
ATOM 1258 O O . TYR A 1 161 ? -9.405 6.686 18.781 1.00 88.31 161 TYR A O 1
ATOM 1266 N N . LYS A 1 162 ? -8.126 8.285 19.730 1.00 89.50 162 LYS A N 1
ATOM 1267 C CA . LYS A 1 162 ? -8.913 8.432 20.937 1.00 89.50 162 LYS A CA 1
ATOM 1268 C C . LYS A 1 162 ? -9.496 9.826 21.013 1.00 89.50 162 LYS A C 1
ATOM 1270 O O . LYS A 1 162 ? -8.793 10.808 20.769 1.00 89.50 162 LYS A O 1
ATOM 1275 N N . VAL A 1 163 ? -10.771 9.900 21.353 1.00 88.50 163 VAL A N 1
ATOM 1276 C CA . VAL A 1 163 ? -11.504 11.146 21.571 1.00 88.50 163 VAL A CA 1
ATOM 1277 C C . VAL A 1 163 ? -12.226 11.072 22.907 1.00 88.50 163 VAL A C 1
ATOM 1279 O O . VAL A 1 163 ? -12.567 9.993 23.376 1.00 88.50 163 VAL A O 1
ATOM 1282 N N . TYR A 1 164 ? -12.447 12.223 23.536 1.00 87.31 164 TYR A N 1
ATOM 1283 C CA . TYR A 1 164 ? -13.307 12.296 24.711 1.00 87.31 164 TYR A CA 1
ATOM 1284 C C . TYR A 1 164 ? -14.705 12.712 24.276 1.00 87.31 164 TYR A C 1
ATOM 1286 O O . TYR A 1 164 ? -14.924 13.862 23.893 1.00 87.31 164 TYR A O 1
ATOM 1294 N N . GLU A 1 165 ? -15.652 11.790 24.378 1.00 83.94 165 GLU A N 1
ATOM 1295 C CA . GLU A 1 165 ? -17.065 12.035 24.118 1.00 83.94 165 GLU A CA 1
ATOM 1296 C C . GLU A 1 165 ? -17.812 11.981 25.449 1.00 83.94 165 GLU A C 1
ATOM 1298 O O . GLU A 1 165 ? -17.793 10.971 26.145 1.00 83.94 165 GLU A O 1
ATOM 1303 N N . ASN A 1 166 ? -18.439 13.090 25.855 1.00 85.56 166 ASN A N 1
ATOM 1304 C CA . ASN A 1 166 ? -19.178 13.176 27.124 1.00 85.56 166 ASN A CA 1
ATOM 1305 C C . ASN A 1 166 ? -18.365 12.712 28.353 1.00 85.56 166 ASN A C 1
ATOM 1307 O O . ASN A 1 166 ? -18.877 11.990 29.206 1.00 85.56 166 ASN A O 1
ATOM 1311 N N . ASN A 1 167 ? -17.092 13.122 28.439 1.00 84.12 167 ASN A N 1
ATOM 1312 C CA . ASN A 1 167 ? -16.146 12.727 29.495 1.00 84.12 167 ASN A CA 1
ATOM 1313 C C . ASN A 1 167 ? -15.778 11.231 29.526 1.00 84.12 167 ASN A C 1
ATOM 1315 O O . ASN A 1 167 ? -15.161 10.785 30.492 1.00 84.12 167 ASN A O 1
ATOM 1319 N N . VAL A 1 168 ? -16.088 10.480 28.470 1.00 84.44 168 VAL A N 1
ATOM 1320 C CA . VAL A 1 168 ? -15.646 9.097 28.277 1.00 84.44 168 VAL A CA 1
ATOM 1321 C C . VAL A 1 168 ? -14.597 9.071 27.171 1.00 84.44 168 VAL A C 1
ATOM 1323 O O . VAL A 1 168 ? -14.800 9.653 26.109 1.00 84.44 168 VAL A O 1
ATOM 1326 N N . GLU A 1 169 ? -13.454 8.438 27.431 1.00 87.81 169 GLU A N 1
ATOM 1327 C CA . GLU A 1 169 ? -12.446 8.176 26.400 1.00 87.81 169 GLU A CA 1
ATOM 1328 C C . GLU A 1 169 ? -12.960 7.064 25.483 1.00 87.81 169 GLU A C 1
ATOM 1330 O O . GLU A 1 169 ? -13.186 5.944 25.937 1.00 87.81 169 GLU A O 1
ATOM 1335 N N . VAL A 1 170 ? -13.151 7.379 24.207 1.00 89.31 170 VAL A N 1
ATOM 1336 C CA . VAL A 1 170 ? -13.589 6.442 23.173 1.00 89.31 170 VAL A CA 1
ATOM 1337 C C . VAL A 1 170 ? -12.439 6.242 22.199 1.00 89.31 170 VAL A C 1
ATOM 1339 O O . VAL A 1 170 ? -11.886 7.207 21.666 1.00 89.31 170 VAL A O 1
ATOM 1342 N N . GLU A 1 171 ? -12.064 4.986 21.980 1.00 91.50 171 GLU A N 1
ATOM 1343 C CA . GLU A 1 171 ? -11.084 4.598 20.973 1.00 91.50 171 GLU A CA 1
ATOM 1344 C C . GLU A 1 171 ? -11.796 4.122 19.706 1.00 91.50 171 GLU A C 1
ATOM 1346 O O . GLU A 1 171 ? -12.664 3.252 19.749 1.00 91.50 171 GLU A O 1
ATOM 1351 N N . HIS A 1 172 ? -11.403 4.681 18.565 1.00 91.62 172 HIS A N 1
ATOM 1352 C CA . HIS A 1 172 ? -11.886 4.269 17.256 1.00 91.62 172 HIS A CA 1
ATOM 1353 C C . HIS A 1 172 ? -10.813 3.475 16.525 1.00 91.62 172 HIS A C 1
ATOM 1355 O O . HIS A 1 172 ? -9.681 3.935 16.341 1.00 91.62 172 HIS A O 1
ATOM 1361 N N . VAL A 1 173 ? -11.206 2.296 16.049 1.00 91.94 173 VAL A N 1
ATOM 1362 C CA . VAL A 1 173 ? -10.352 1.380 15.297 1.00 91.94 173 VAL A CA 1
ATOM 1363 C C . VAL A 1 173 ? -11.051 1.009 13.998 1.00 91.94 173 VAL A C 1
ATOM 1365 O O . VAL A 1 173 ? -12.215 0.620 13.993 1.00 91.94 173 VAL A O 1
ATOM 1368 N N . VAL A 1 174 ? -10.319 1.096 12.889 1.00 92.25 174 VAL A N 1
ATOM 1369 C CA . VAL A 1 174 ? -10.787 0.627 11.581 1.00 92.25 174 VAL A CA 1
ATOM 1370 C C . VAL A 1 174 ? -9.768 -0.368 11.047 1.00 92.25 174 VAL A C 1
ATOM 1372 O O . VAL A 1 174 ? -8.590 -0.037 10.864 1.00 92.25 174 VAL A O 1
ATOM 1375 N N . GLY A 1 175 ? -10.225 -1.594 10.808 1.00 92.12 175 GLY A N 1
ATOM 1376 C CA . GLY A 1 175 ? -9.371 -2.716 10.437 1.00 92.12 175 GLY A CA 1
ATOM 1377 C C . GLY A 1 175 ? -9.949 -3.591 9.330 1.00 92.12 175 GLY A C 1
ATOM 1378 O O . GLY A 1 175 ? -11.115 -3.483 8.954 1.00 92.12 175 GLY A O 1
ATOM 1379 N N . CYS A 1 176 ? -9.107 -4.474 8.804 1.00 92.00 176 CYS A N 1
ATOM 1380 C CA . CYS A 1 176 ? -9.431 -5.463 7.789 1.00 92.00 176 CYS A CA 1
ATOM 1381 C C . CYS A 1 176 ? -9.139 -6.865 8.332 1.00 92.00 176 CYS A C 1
ATOM 1383 O O . CYS A 1 176 ? -7.995 -7.182 8.635 1.00 92.00 176 CYS A O 1
ATOM 1385 N N . ILE A 1 177 ? -10.165 -7.713 8.427 1.00 93.19 177 ILE A N 1
ATOM 1386 C CA . ILE A 1 177 ? -10.017 -9.115 8.866 1.00 93.19 177 ILE A CA 1
ATOM 1387 C C . ILE A 1 177 ? -9.238 -9.921 7.817 1.00 93.19 177 ILE A C 1
ATOM 1389 O O . ILE A 1 177 ? -8.348 -10.704 8.119 1.00 93.19 177 ILE A O 1
ATOM 1393 N N . GLY A 1 178 ? -9.5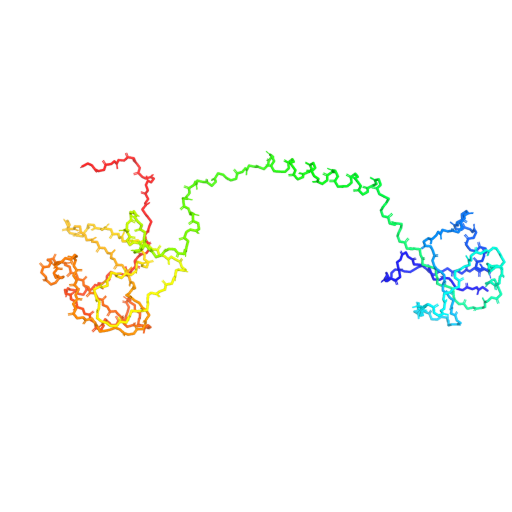61 -9.729 6.539 1.00 92.12 178 GLY A N 1
ATOM 1394 C CA . GLY A 1 178 ? -8.893 -10.441 5.463 1.00 92.12 178 GLY A CA 1
ATOM 1395 C C . GLY A 1 178 ? -9.636 -10.347 4.144 1.00 92.12 178 GLY A C 1
ATOM 1396 O O . GLY A 1 178 ? -10.649 -9.659 3.998 1.00 92.12 178 GLY A O 1
ATOM 1397 N N . ARG A 1 179 ? -9.141 -11.088 3.158 1.00 91.81 179 ARG A N 1
ATOM 1398 C CA . ARG A 1 179 ? -9.755 -11.185 1.838 1.00 91.81 179 ARG A CA 1
ATOM 1399 C C . ARG A 1 179 ? -10.944 -12.143 1.873 1.00 91.81 179 ARG A C 1
ATOM 1401 O O . ARG A 1 179 ? -10.801 -13.282 2.294 1.00 91.81 179 ARG A O 1
ATOM 1408 N N . GLY A 1 180 ? -12.083 -11.718 1.333 1.00 91.94 180 GLY A N 1
ATOM 1409 C CA . GLY A 1 180 ? -13.244 -12.586 1.124 1.00 91.94 180 GLY A CA 1
ATOM 1410 C C . GLY A 1 180 ? -14.308 -12.470 2.214 1.00 91.94 180 GLY A C 1
ATOM 1411 O O . GLY A 1 180 ? -14.403 -11.462 2.906 1.00 91.94 180 GLY A O 1
ATOM 1412 N N . HIS A 1 181 ? -15.167 -13.484 2.295 1.00 93.94 181 HIS A N 1
ATOM 1413 C CA . HIS A 1 181 ? -16.303 -13.501 3.211 1.00 93.94 181 HIS A CA 1
ATOM 1414 C C . HIS A 1 181 ? -15.994 -14.391 4.408 1.00 93.94 181 HIS A C 1
ATOM 1416 O O . HIS A 1 181 ? -15.698 -15.573 4.238 1.00 93.94 181 HIS A O 1
ATOM 1422 N N . TYR A 1 182 ? -16.136 -13.831 5.604 1.00 94.31 182 TYR A N 1
ATOM 1423 C CA . TYR A 1 182 ? -15.924 -14.536 6.860 1.00 94.31 182 TYR A CA 1
ATOM 1424 C C . TYR A 1 182 ? -17.237 -14.670 7.623 1.00 94.31 182 TYR A C 1
ATOM 1426 O O . TYR A 1 182 ? -18.143 -13.847 7.497 1.00 94.31 182 TYR A O 1
ATOM 1434 N N . LYS A 1 183 ? -17.345 -15.733 8.420 1.00 94.44 183 LYS A N 1
ATOM 1435 C CA . LYS A 1 183 ? -18.402 -15.860 9.420 1.00 94.44 183 LYS A CA 1
ATOM 1436 C C . LYS A 1 183 ? -17.841 -15.381 10.753 1.00 94.44 183 LYS A C 1
ATOM 1438 O O . LYS A 1 183 ? -16.955 -16.029 11.303 1.00 94.44 183 LYS A O 1
ATOM 1443 N N . ILE A 1 184 ? -18.380 -14.284 11.270 1.00 95.50 184 ILE A N 1
ATOM 1444 C CA . ILE A 1 184 ? -18.020 -13.780 12.597 1.00 95.50 184 ILE A CA 1
ATOM 1445 C C . ILE A 1 184 ? -18.843 -14.528 13.639 1.00 95.50 184 ILE A C 1
ATOM 1447 O O . ILE A 1 184 ? -20.067 -14.601 13.536 1.00 95.50 184 ILE A O 1
ATOM 1451 N N . ASN A 1 185 ? -18.158 -15.118 14.616 1.00 93.88 185 ASN A N 1
ATOM 1452 C CA . ASN A 1 185 ? -18.797 -15.842 15.718 1.00 93.88 185 ASN A CA 1
ATOM 1453 C C . ASN A 1 185 ? -18.859 -15.007 17.008 1.00 93.88 185 ASN A C 1
ATOM 1455 O O . ASN A 1 185 ? -19.646 -15.324 17.893 1.00 93.88 185 ASN A O 1
ATOM 1459 N N . GLY A 1 186 ? -18.037 -13.962 17.114 1.00 94.38 186 GLY A N 1
ATOM 1460 C CA . GLY A 1 186 ? -17.954 -13.066 18.263 1.00 94.38 186 GLY A CA 1
ATOM 1461 C C . GLY A 1 186 ? -16.839 -12.039 18.070 1.00 94.38 186 GLY A C 1
ATOM 1462 O O . GLY A 1 186 ? -16.017 -12.192 17.164 1.00 94.38 186 GLY A O 1
ATOM 1463 N N . ALA A 1 187 ? -16.822 -11.016 18.920 1.00 95.38 187 ALA A N 1
ATOM 1464 C CA . ALA A 1 187 ? -15.765 -10.012 18.982 1.00 95.38 187 ALA A CA 1
ATOM 1465 C C . ALA A 1 187 ? -15.329 -9.829 20.440 1.00 95.38 187 ALA A C 1
ATOM 1467 O O . ALA A 1 187 ? -16.156 -9.914 21.351 1.00 95.38 187 ALA A O 1
ATOM 1468 N N . TYR A 1 188 ? -14.033 -9.605 20.646 1.00 93.94 188 TYR A N 1
ATOM 1469 C CA . TYR A 1 188 ? -13.414 -9.558 21.967 1.00 93.94 188 TYR A CA 1
ATOM 1470 C C . TYR A 1 188 ? -12.353 -8.459 22.010 1.00 93.94 188 TYR A C 1
ATOM 1472 O O . TYR A 1 188 ? -11.675 -8.226 21.009 1.00 93.94 188 TYR A O 1
ATOM 1480 N N . ASP A 1 189 ? -12.197 -7.834 23.173 1.00 91.25 189 ASP A N 1
ATOM 1481 C CA . ASP A 1 189 ? -11.017 -7.050 23.531 1.00 91.25 189 ASP A CA 1
ATOM 1482 C C . ASP A 1 189 ? -10.159 -7.885 24.496 1.00 91.25 189 ASP A C 1
ATOM 1484 O O . ASP A 1 189 ? -10.546 -8.174 25.637 1.00 91.25 189 ASP A O 1
ATOM 1488 N N . GLY A 1 190 ? -9.031 -8.383 23.986 1.00 87.62 190 GLY A N 1
ATOM 1489 C CA . GLY A 1 190 ? -8.257 -9.435 24.637 1.00 87.62 190 GLY A CA 1
ATOM 1490 C C . GLY A 1 190 ? -9.097 -10.701 24.835 1.00 87.62 190 GLY A C 1
ATOM 1491 O O . GLY A 1 190 ? -9.504 -11.348 23.874 1.00 87.62 190 GLY A O 1
ATOM 1492 N N . GLU A 1 191 ? -9.360 -11.060 26.091 1.00 90.25 191 GLU A N 1
ATOM 1493 C CA . GLU A 1 191 ? -10.209 -12.206 26.454 1.00 90.25 191 GLU A CA 1
ATOM 1494 C C . GLU A 1 191 ? -11.654 -11.800 26.803 1.00 90.25 191 GLU A C 1
ATOM 1496 O O . GLU A 1 191 ? -12.510 -12.662 27.009 1.00 90.25 191 GLU A O 1
ATOM 1501 N N . THR A 1 192 ? -11.946 -10.497 26.862 1.00 93.62 192 THR A N 1
ATOM 1502 C CA . THR A 1 192 ? -13.246 -9.968 27.296 1.00 93.62 192 THR A CA 1
ATOM 1503 C C . THR A 1 192 ? -14.168 -9.814 26.097 1.00 93.62 192 THR A C 1
ATOM 1505 O O . THR A 1 192 ? -13.781 -9.238 25.083 1.00 93.62 192 THR A O 1
ATOM 1508 N N . ASN A 1 193 ? -15.398 -10.319 26.181 1.00 94.12 193 ASN A N 1
ATOM 1509 C CA . ASN A 1 193 ? -16.360 -10.162 25.094 1.00 94.12 193 ASN A CA 1
ATOM 1510 C C . ASN A 1 193 ? -16.800 -8.695 24.988 1.00 94.12 193 ASN A C 1
ATOM 1512 O O . ASN A 1 193 ? -17.082 -8.063 26.003 1.00 94.12 193 ASN A O 1
ATOM 1516 N N . ILE A 1 194 ? -16.915 -8.172 23.766 1.00 94.62 194 ILE A N 1
ATOM 1517 C CA . ILE A 1 194 ? -17.350 -6.789 23.514 1.00 94.62 194 ILE A CA 1
ATOM 1518 C C . ILE A 1 194 ? -18.704 -6.486 24.168 1.00 94.62 194 ILE A C 1
ATOM 1520 O O . ILE A 1 194 ? -18.900 -5.388 24.672 1.00 94.62 194 ILE A O 1
ATOM 1524 N N . VAL A 1 195 ? -19.620 -7.460 24.232 1.00 93.25 195 VAL A N 1
ATOM 1525 C CA . VAL A 1 195 ? -20.940 -7.262 24.867 1.00 93.25 195 VAL A CA 1
ATOM 1526 C C . VAL A 1 195 ? -20.866 -6.991 26.373 1.00 93.25 195 VAL A C 1
ATOM 1528 O O . VAL A 1 195 ? -21.801 -6.419 26.929 1.00 93.25 195 VAL A O 1
ATOM 1531 N N . ASP A 1 196 ? -19.774 -7.398 27.023 1.00 94.38 196 ASP A N 1
ATOM 1532 C CA . ASP A 1 196 ? -19.554 -7.214 28.459 1.00 94.38 196 ASP A CA 1
ATOM 1533 C C . ASP A 1 196 ? -18.833 -5.887 28.766 1.00 94.38 196 ASP A C 1
ATOM 1535 O O . ASP A 1 196 ? -18.709 -5.497 29.929 1.00 94.38 196 ASP A O 1
ATOM 1539 N N . ILE A 1 197 ? -18.369 -5.171 27.735 1.00 92.19 197 ILE A N 1
ATOM 1540 C CA . ILE A 1 197 ? -17.668 -3.894 27.863 1.00 92.19 197 ILE A CA 1
ATOM 1541 C C . ILE A 1 197 ? -18.667 -2.764 27.613 1.00 92.19 197 ILE A C 1
ATOM 1543 O O . ILE A 1 197 ? -19.146 -2.544 26.501 1.00 92.19 197 ILE A O 1
ATOM 1547 N N . ALA A 1 198 ? -18.992 -2.022 28.671 1.00 90.56 198 ALA A N 1
ATOM 1548 C CA . ALA A 1 198 ? -19.937 -0.917 28.585 1.00 90.56 198 ALA A CA 1
ATOM 1549 C C . ALA A 1 198 ? -19.449 0.162 27.602 1.00 90.56 198 ALA A C 1
ATOM 1551 O O . ALA A 1 198 ? -18.372 0.725 27.776 1.00 90.56 198 ALA A O 1
ATOM 1552 N N . GLY A 1 199 ? -20.271 0.466 26.594 1.00 89.44 199 GLY A N 1
ATOM 1553 C CA . GLY A 1 199 ? -19.963 1.467 25.569 1.00 89.44 199 GLY A CA 1
ATOM 1554 C C . GLY A 1 199 ? -19.084 0.963 24.421 1.00 89.44 199 GLY A C 1
ATOM 1555 O O . GLY A 1 199 ? -18.771 1.751 23.534 1.00 89.44 199 GLY A O 1
ATOM 1556 N N . ALA A 1 200 ? -18.706 -0.319 24.404 1.00 93.50 200 ALA A N 1
ATOM 1557 C CA . ALA A 1 200 ? -18.010 -0.906 23.268 1.00 93.50 200 ALA A CA 1
ATOM 1558 C C . ALA A 1 200 ? -18.998 -1.339 22.179 1.00 93.50 200 ALA A C 1
ATOM 1560 O O . ALA A 1 200 ? -20.028 -1.964 22.450 1.00 93.50 200 ALA A O 1
ATOM 1561 N N . SER A 1 201 ? -18.628 -1.051 20.936 1.00 94.94 201 SER A N 1
ATOM 1562 C CA . SER A 1 201 ? -19.375 -1.440 19.749 1.00 94.94 201 SER A CA 1
ATOM 1563 C C . SER A 1 201 ? -18.440 -1.979 18.682 1.00 94.94 201 SER A C 1
ATOM 1565 O O . SER A 1 201 ? -17.311 -1.515 18.536 1.00 94.94 201 SER A O 1
ATOM 1567 N N . VAL A 1 202 ? -18.924 -2.948 17.911 1.00 95.62 202 VAL A N 1
ATOM 1568 C CA . VAL A 1 202 ? -18.224 -3.493 16.748 1.00 95.62 202 VAL A CA 1
ATOM 1569 C C . VAL A 1 202 ? -19.223 -3.684 15.626 1.00 95.62 202 VAL A C 1
ATOM 1571 O O . VAL A 1 202 ? -20.261 -4.309 15.819 1.00 95.62 202 VAL A O 1
ATOM 1574 N N . GLU A 1 203 ? -18.862 -3.222 14.437 1.00 96.19 203 GLU A N 1
ATOM 1575 C CA . GLU A 1 203 ? -19.607 -3.443 13.204 1.00 96.19 203 GLU A CA 1
ATOM 1576 C C . GLU A 1 203 ? -18.683 -4.040 12.147 1.00 96.19 203 GLU A C 1
ATOM 1578 O O . GLU A 1 203 ? -17.539 -3.614 11.975 1.00 96.19 203 GLU A O 1
ATOM 1583 N N . VAL A 1 204 ? -19.168 -5.063 11.443 1.00 96.00 204 VAL A N 1
ATOM 1584 C CA . VAL A 1 204 ? -18.409 -5.751 10.398 1.00 96.00 204 VAL A CA 1
ATOM 1585 C C . VAL A 1 204 ? -19.199 -5.726 9.098 1.00 96.00 204 VAL A C 1
ATOM 1587 O O . VAL A 1 204 ? -20.356 -6.150 9.021 1.00 96.00 204 VAL A O 1
ATOM 1590 N N . PHE A 1 205 ? -18.527 -5.269 8.048 1.00 96.00 205 PHE A N 1
ATOM 1591 C CA . PHE A 1 205 ? -19.091 -5.065 6.721 1.00 96.00 205 PHE A CA 1
ATOM 1592 C C . PHE A 1 205 ? -18.594 -6.133 5.747 1.00 96.00 205 PHE A C 1
ATOM 1594 O O . PHE A 1 205 ? -17.507 -6.697 5.897 1.00 96.00 205 PHE A O 1
ATOM 1601 N N . ARG A 1 206 ? -19.413 -6.447 4.738 1.00 95.50 206 ARG A N 1
ATOM 1602 C CA . ARG A 1 206 ? -19.014 -7.381 3.677 1.00 95.50 206 ARG A CA 1
ATOM 1603 C C . ARG A 1 206 ? -18.073 -6.698 2.680 1.00 95.50 206 ARG A C 1
ATOM 1605 O O . ARG A 1 206 ? -18.152 -5.483 2.505 1.00 95.50 206 ARG A O 1
ATOM 1612 N N . PRO A 1 207 ? -17.236 -7.463 1.957 1.00 94.19 207 PRO A N 1
ATOM 1613 C CA . PRO A 1 207 ? -16.458 -6.917 0.852 1.00 94.19 207 PRO A CA 1
ATOM 1614 C C . PRO A 1 207 ? -17.342 -6.162 -0.149 1.00 94.19 207 PRO A C 1
ATOM 1616 O O . PRO A 1 207 ? -18.354 -6.690 -0.608 1.00 94.19 207 PRO A O 1
ATOM 1619 N N . GLY A 1 208 ? -16.938 -4.940 -0.498 1.00 92.44 208 GLY A N 1
ATOM 1620 C CA . GLY A 1 208 ? -17.660 -4.084 -1.445 1.00 92.44 208 GLY A CA 1
ATOM 1621 C C . GLY A 1 208 ? -18.843 -3.311 -0.854 1.00 92.44 208 GLY A C 1
ATOM 1622 O O . GLY A 1 208 ? -19.480 -2.565 -1.591 1.00 92.44 208 GLY A O 1
ATOM 1623 N N . VAL A 1 209 ? -19.130 -3.460 0.442 1.00 94.19 209 VAL A N 1
ATOM 1624 C CA . VAL A 1 209 ? -20.083 -2.603 1.157 1.00 94.19 209 VAL A CA 1
ATOM 1625 C C . VAL A 1 209 ? -19.348 -1.368 1.669 1.00 94.19 209 VAL A C 1
ATOM 1627 O O . VAL A 1 209 ? -18.252 -1.473 2.219 1.00 94.19 209 VAL A O 1
ATOM 1630 N N . ASP A 1 210 ? -19.946 -0.200 1.453 1.00 91.31 210 ASP A N 1
ATOM 1631 C CA . ASP A 1 210 ? -19.452 1.068 1.979 1.00 91.31 210 ASP A CA 1
ATOM 1632 C C . ASP A 1 210 ? -19.607 1.088 3.507 1.00 91.31 210 ASP A C 1
ATOM 1634 O O . ASP A 1 210 ? -20.690 0.832 4.021 1.00 91.31 210 ASP A O 1
ATOM 1638 N N . ILE A 1 211 ? -18.524 1.363 4.233 1.00 90.25 211 ILE A N 1
ATOM 1639 C CA . ILE A 1 211 ? -18.500 1.300 5.706 1.00 90.25 211 ILE A CA 1
ATOM 1640 C C . ILE A 1 211 ? -19.092 2.543 6.389 1.00 90.25 211 ILE A C 1
ATOM 1642 O O . ILE A 1 211 ? -19.083 2.620 7.609 1.00 90.25 211 ILE A O 1
ATOM 1646 N N . VAL A 1 212 ? -19.542 3.538 5.620 1.00 88.75 212 VAL A N 1
ATOM 1647 C CA . VAL A 1 212 ? -20.156 4.777 6.129 1.00 88.75 212 VAL A CA 1
ATOM 1648 C C . VAL A 1 212 ? -21.658 4.796 5.861 1.00 88.75 212 VAL A C 1
ATOM 1650 O O . VAL A 1 212 ? -22.423 5.320 6.660 1.00 88.75 212 VAL A O 1
ATOM 1653 N N . SER A 1 213 ? -22.077 4.268 4.712 1.00 90.25 213 SER A N 1
ATOM 1654 C CA . SER A 1 213 ? -23.466 4.327 4.232 1.00 90.25 213 SER A CA 1
ATOM 1655 C C . SER A 1 213 ? -24.115 2.964 4.008 1.00 90.25 213 SER A C 1
ATOM 1657 O O . SER A 1 213 ? -25.312 2.892 3.731 1.00 90.25 213 SER A O 1
ATOM 1659 N N . GLY A 1 214 ? -23.334 1.888 4.059 1.00 91.94 214 GLY A N 1
ATOM 1660 C CA . GLY A 1 214 ? -23.829 0.527 3.942 1.00 91.94 214 GLY A CA 1
ATOM 1661 C C . GLY A 1 214 ? -24.233 -0.065 5.287 1.00 91.94 214 GLY A C 1
ATOM 1662 O O . GLY A 1 214 ? -23.965 0.492 6.343 1.00 91.94 214 GLY A O 1
ATOM 1663 N N . GLU A 1 215 ? -24.852 -1.241 5.228 1.00 94.06 215 GLU A N 1
ATOM 1664 C CA . GLU A 1 215 ? -25.323 -1.959 6.413 1.00 94.06 215 GLU A CA 1
ATOM 1665 C C . GLU A 1 215 ? -24.298 -3.013 6.866 1.00 94.06 215 GLU A C 1
ATOM 1667 O O . GLU A 1 215 ? -23.829 -3.813 6.035 1.00 94.06 215 GLU A O 1
ATOM 1672 N N . PRO A 1 216 ? -23.964 -3.081 8.167 1.00 95.81 216 PRO A N 1
ATOM 1673 C CA . PRO A 1 216 ? -23.128 -4.148 8.695 1.00 95.81 216 PRO A CA 1
ATOM 1674 C C . PRO A 1 216 ? -23.880 -5.485 8.650 1.00 95.81 216 PRO A C 1
ATOM 1676 O O . PRO A 1 216 ? -25.080 -5.568 8.901 1.00 95.81 216 PRO A O 1
ATOM 1679 N N . TYR A 1 217 ? -23.174 -6.580 8.350 1.00 96.25 217 TYR A N 1
ATOM 1680 C CA . TYR A 1 217 ? -23.781 -7.922 8.407 1.00 96.25 217 TYR A CA 1
ATOM 1681 C C . TYR A 1 217 ? -23.638 -8.578 9.784 1.00 96.25 217 TYR A C 1
ATOM 1683 O O . TYR A 1 217 ? -24.258 -9.611 10.045 1.00 96.25 217 TYR A O 1
ATOM 1691 N N . PHE A 1 218 ? -22.782 -8.011 10.630 1.00 96.31 218 PHE A N 1
ATOM 1692 C CA . PHE A 1 218 ? -22.577 -8.398 12.014 1.00 96.31 218 PHE A CA 1
ATOM 1693 C C . PHE A 1 218 ? -22.349 -7.128 12.827 1.00 96.31 218 PHE A C 1
ATOM 1695 O O . PHE A 1 218 ? -21.510 -6.309 12.453 1.00 96.31 218 PHE A O 1
ATOM 1702 N N . SER A 1 219 ? -23.070 -6.989 13.933 1.00 95.69 219 SER A N 1
ATOM 1703 C CA . SER A 1 219 ? -22.911 -5.883 14.867 1.00 95.69 219 SER A CA 1
ATOM 1704 C C . SER A 1 219 ? -23.062 -6.363 16.309 1.00 95.69 219 SER A C 1
ATOM 1706 O O . SER A 1 219 ? -23.810 -7.301 16.597 1.00 95.69 219 SER A O 1
ATOM 1708 N N . LEU A 1 220 ? -22.325 -5.726 17.213 1.00 95.94 220 LEU A N 1
ATOM 1709 C CA . LEU A 1 220 ? -22.440 -5.853 18.663 1.00 95.94 220 LEU A CA 1
ATOM 1710 C C . LEU A 1 220 ? -22.375 -4.451 19.268 1.00 95.94 220 LEU A C 1
ATOM 1712 O O . LEU A 1 220 ? -21.599 -3.623 18.798 1.00 95.94 220 LEU A O 1
ATOM 1716 N N . GLY A 1 221 ? -23.151 -4.207 20.323 1.00 92.81 221 GLY A N 1
ATOM 1717 C CA . GLY A 1 221 ? -23.230 -2.893 20.962 1.00 92.81 221 GLY A CA 1
ATOM 1718 C C . GLY A 1 221 ? -24.214 -1.948 20.269 1.00 92.81 221 GLY A C 1
ATOM 1719 O O . GLY A 1 221 ? -25.202 -2.383 19.674 1.00 92.81 221 GLY A O 1
ATOM 1720 N N . THR A 1 222 ? -23.973 -0.647 20.407 1.00 91.88 222 THR A N 1
ATOM 1721 C CA . THR A 1 222 ? -24.751 0.416 19.753 1.00 91.88 222 THR A CA 1
ATOM 1722 C C . THR A 1 222 ? -24.205 0.731 18.363 1.00 91.88 222 THR A C 1
ATOM 1724 O O . THR A 1 222 ? -23.009 0.572 18.132 1.00 91.88 222 THR A O 1
ATOM 1727 N N . GLU A 1 223 ? -25.063 1.219 17.468 1.00 90.69 223 GLU A N 1
ATOM 1728 C CA . GLU A 1 223 ? -24.679 1.633 16.111 1.00 90.69 223 GLU A CA 1
ATOM 1729 C C . GLU A 1 223 ? -23.508 2.629 16.120 1.00 90.69 223 GLU A C 1
ATOM 1731 O O . GLU A 1 223 ? -23.475 3.559 16.936 1.00 90.69 223 GLU A O 1
ATOM 1736 N N . ILE A 1 224 ? -22.549 2.430 15.214 1.00 90.88 224 ILE A N 1
ATOM 1737 C CA . ILE A 1 224 ? -21.386 3.303 15.054 1.00 90.88 224 ILE A CA 1
ATOM 1738 C C . ILE A 1 224 ? -21.695 4.343 13.975 1.00 90.88 224 ILE A C 1
ATOM 1740 O O . ILE A 1 224 ? -21.627 4.078 12.782 1.00 90.88 224 ILE A O 1
ATOM 1744 N N . THR A 1 225 ? -21.976 5.577 14.390 1.00 86.56 225 THR A N 1
ATOM 1745 C CA . THR A 1 225 ? -22.305 6.675 13.459 1.00 86.56 225 THR A CA 1
ATOM 1746 C C . THR A 1 225 ? -21.092 7.499 13.018 1.00 86.56 225 THR A C 1
ATOM 1748 O O . THR A 1 225 ? -21.214 8.418 12.205 1.00 86.56 225 THR A O 1
ATOM 1751 N N . THR A 1 226 ? -19.920 7.239 13.600 1.00 86.31 226 THR A N 1
ATOM 1752 C CA . THR A 1 226 ? -18.709 8.031 13.362 1.00 86.31 226 THR A CA 1
ATOM 1753 C C . THR A 1 226 ? -18.000 7.536 12.102 1.00 86.31 226 THR A C 1
ATOM 1755 O O . THR A 1 226 ? -17.649 6.357 12.032 1.00 86.31 226 THR A O 1
ATOM 1758 N N . PRO A 1 227 ? -17.737 8.405 11.108 1.00 86.81 227 PRO A N 1
ATOM 1759 C CA . PRO A 1 227 ? -17.031 7.988 9.907 1.00 86.81 227 PRO A CA 1
ATOM 1760 C C . PRO A 1 227 ? -15.577 7.605 10.229 1.00 86.81 227 PRO A C 1
ATOM 1762 O O . PRO A 1 227 ? -14.964 8.189 11.126 1.00 86.81 227 PRO A O 1
ATOM 1765 N N . PRO A 1 228 ? -14.978 6.677 9.465 1.00 87.12 228 PRO A N 1
ATOM 1766 C CA . PRO A 1 228 ? -13.580 6.308 9.618 1.00 87.12 228 PRO A CA 1
ATOM 1767 C C . PRO A 1 228 ? -12.682 7.512 9.305 1.00 87.12 228 PRO A C 1
ATOM 1769 O O . PRO A 1 228 ? -12.733 8.077 8.210 1.00 87.12 228 PRO A O 1
ATOM 1772 N N . LEU A 1 229 ? -11.828 7.896 10.256 1.00 86.75 229 LEU A N 1
ATOM 1773 C CA . LEU A 1 229 ? -10.895 9.010 10.089 1.00 86.75 229 LEU A CA 1
ATOM 1774 C C . LEU A 1 229 ? -9.460 8.517 9.886 1.00 86.75 229 LEU A C 1
ATOM 1776 O O . LEU A 1 229 ? -8.978 7.595 10.545 1.00 86.75 229 LEU A O 1
ATOM 1780 N N . THR A 1 230 ? -8.744 9.192 8.988 1.00 82.69 230 THR A N 1
ATOM 1781 C CA . THR A 1 230 ? -7.280 9.150 8.972 1.00 82.69 230 THR A CA 1
ATOM 1782 C C . THR A 1 230 ? -6.782 10.314 9.809 1.00 82.69 230 THR A C 1
ATOM 1784 O O . THR A 1 230 ? -6.957 11.468 9.422 1.00 82.69 230 THR A O 1
ATOM 1787 N N . VAL A 1 231 ? -6.187 10.018 10.961 1.00 79.88 231 VAL A N 1
ATOM 1788 C CA . VAL A 1 231 ? -5.646 11.043 11.854 1.00 79.88 231 VAL A CA 1
ATOM 1789 C C . VAL A 1 231 ? -4.124 11.006 11.864 1.00 79.88 231 VAL A C 1
ATOM 1791 O O . VAL A 1 231 ? -3.501 9.966 11.654 1.00 79.88 231 VAL A O 1
ATOM 1794 N N . GLN A 1 232 ? -3.518 12.151 12.155 1.00 74.31 232 GLN A N 1
ATOM 1795 C CA . GLN A 1 232 ? -2.099 12.247 12.455 1.00 74.31 232 GLN A CA 1
ATOM 1796 C C . GLN A 1 232 ? -1.949 12.918 13.814 1.00 74.31 232 GLN A C 1
ATOM 1798 O O . GLN A 1 232 ? -2.456 14.017 14.031 1.00 74.31 232 GLN A O 1
ATOM 1803 N N . HIS A 1 233 ? -1.244 12.262 14.734 1.00 67.56 233 HIS A N 1
ATOM 1804 C CA . HIS A 1 233 ? -0.965 12.851 16.036 1.00 67.56 233 HIS A CA 1
ATOM 1805 C C . HIS A 1 233 ? -0.010 14.041 15.871 1.00 67.56 233 HIS A C 1
ATOM 1807 O O . HIS A 1 233 ? 1.154 13.878 15.494 1.00 67.56 233 HIS A O 1
ATOM 1813 N N . GLN A 1 234 ? -0.499 15.249 16.150 1.00 63.00 234 GLN A N 1
ATOM 1814 C CA . GLN A 1 234 ? 0.301 16.464 16.074 1.00 63.00 234 GLN A CA 1
ATOM 1815 C C . GLN A 1 234 ? 1.011 16.705 17.409 1.00 63.00 234 GLN A C 1
ATOM 1817 O O . GLN A 1 234 ? 0.404 17.100 18.397 1.00 63.00 234 GLN A O 1
ATOM 1822 N N . THR A 1 235 ? 2.329 16.514 17.433 1.00 63.97 235 THR A N 1
ATOM 1823 C CA . THR A 1 235 ? 3.175 16.781 18.613 1.00 63.97 235 THR A CA 1
ATOM 1824 C C . THR A 1 235 ? 3.631 18.240 18.719 1.00 63.97 235 THR A C 1
ATOM 1826 O O . THR A 1 235 ? 4.303 18.613 19.678 1.00 63.97 235 THR A O 1
ATOM 1829 N N . SER A 1 236 ? 3.282 19.091 17.747 1.00 61.22 236 SER A N 1
ATOM 1830 C CA . SER A 1 236 ? 3.824 20.452 17.627 1.00 61.22 236 SER A CA 1
ATOM 1831 C C . SER A 1 236 ? 3.046 21.526 18.394 1.00 61.22 236 SER A C 1
ATOM 1833 O O . SER A 1 236 ? 3.319 22.710 18.207 1.00 61.22 236 SER A O 1
ATOM 1835 N N . VAL A 1 237 ? 2.083 21.156 19.239 1.00 54.41 237 VAL A N 1
ATOM 1836 C CA . VAL A 1 237 ? 1.342 22.120 20.061 1.00 54.41 237 VAL A CA 1
ATOM 1837 C C . VAL A 1 237 ? 1.774 21.958 21.522 1.00 54.41 237 VAL A C 1
ATOM 1839 O O . VAL A 1 237 ? 1.224 21.172 22.281 1.00 54.41 237 VAL A O 1
ATOM 1842 N N . ASN A 1 238 ? 2.789 22.739 21.902 1.00 49.34 238 ASN A N 1
ATOM 1843 C CA . ASN A 1 238 ? 3.117 23.158 23.274 1.00 49.34 238 ASN A CA 1
ATOM 1844 C C . ASN A 1 238 ? 3.876 22.251 24.259 1.00 49.34 238 ASN A C 1
ATOM 1846 O O . ASN A 1 238 ? 3.996 22.650 25.414 1.00 49.34 238 ASN A O 1
ATOM 1850 N N . GLY A 1 239 ? 4.477 21.121 23.870 1.00 50.72 239 GLY A N 1
ATOM 1851 C CA . GLY A 1 239 ? 5.463 20.436 24.735 1.00 50.72 239 GLY A CA 1
ATOM 1852 C C . GLY A 1 239 ? 4.964 20.055 26.142 1.00 50.72 239 GLY A C 1
ATOM 1853 O O . GLY A 1 239 ? 5.770 19.825 27.043 1.00 50.72 239 GLY A O 1
ATOM 1854 N N . GLN A 1 240 ? 3.647 20.005 26.349 1.00 50.56 240 GLN A N 1
ATOM 1855 C CA . GLN A 1 240 ? 3.040 19.588 27.602 1.00 50.56 240 GLN A CA 1
ATOM 1856 C C . GLN A 1 240 ? 2.760 18.094 27.526 1.00 50.56 240 GLN A C 1
ATOM 1858 O O . GLN A 1 240 ? 1.963 17.628 26.718 1.00 50.56 240 GLN A O 1
ATOM 1863 N N . VAL A 1 241 ? 3.438 17.347 28.390 1.00 45.81 241 VAL A N 1
ATOM 1864 C CA . VAL A 1 241 ? 3.058 15.979 28.725 1.00 45.81 241 VAL A CA 1
ATOM 1865 C C . VAL A 1 241 ? 1.900 16.094 29.712 1.00 45.81 241 VAL A C 1
ATOM 1867 O O . VAL A 1 241 ? 2.087 16.647 30.798 1.00 45.81 241 VAL A O 1
ATOM 1870 N N . LEU A 1 242 ? 0.713 15.614 29.338 1.00 43.72 242 LEU A N 1
ATOM 1871 C CA . LEU A 1 242 ? -0.352 15.364 30.308 1.00 43.72 242 LEU A CA 1
ATOM 1872 C C . LEU A 1 242 ? 0.161 14.270 31.252 1.00 43.72 242 LEU A C 1
ATOM 1874 O O . LEU A 1 242 ? 0.436 13.151 30.821 1.00 43.72 242 LEU A O 1
ATOM 1878 N N . ARG A 1 243 ? 0.408 14.659 32.503 1.00 37.75 243 ARG A N 1
ATOM 1879 C CA . ARG A 1 243 ? 0.751 13.763 33.609 1.00 37.75 243 ARG A CA 1
ATOM 1880 C C . ARG A 1 243 ? -0.508 13.269 34.293 1.00 37.75 243 ARG A C 1
ATOM 1882 O O . ARG A 1 243 ? -1.459 14.076 34.378 1.00 37.75 243 ARG A O 1
#